Protein AF-A0A964JBD8-F1 (afdb_monomer_lite)

pLDDT: mean 72.44, std 17.09, range [23.38, 92.88]

Sequence (346 aa):
MLVLPDIYVLKTESIQKKTFSEDNLNKKLYEKNINNENFDKKFLIKIDDLDLPVRALNFLKSENINYVGELMQYTEKDILSFPNSGRKSLQEIKNELSQINLILGTKLDKETDLYQNIEKVAENKIKHKLKDEQLKILLKEIRNTNLSQRSINGLLNIGCVQVADILKVEISDLKKMPNLGVSSIKEIELFLKDINLEFYDELVPWNEEIIQECKVYFSNKRKSDLDNIQNYKNERTIDEEITRVLNQTLNTFFKVNNDFKNRILEIFVSRYGLDDTPPKTLEIIGQKFNVTRERIRQIELKFARHLKKYELPLPILVRASKIIINKLPFFEKEMSEILKKEKIIE

Foldseek 3Di:
DQDQDFKWWQDQPDDDDDDDDDDDDPPPVVPDDDDDDDDDCQQAAFPVNFPAPPLLVVQCVVVVNTTPVSQQLAALVRQCVTPSGDPVRSVSNQVRCVVVPGHHNDDDDDPCPPVVVVVVVSVPRVTGTADLVLLVQQLDFLVLALADPLLSVLCVVVPRGGLVVQLADDVVSSVPDPSRDPVSSVSNQVVQVVRPHGRVTDMPPDDPVSSVSSVVVVVVVVVVVLVVLVPDPDLDALLRLVVVLLLVLLVVVDVDDPVVSVLLVVLVCQQVVSVVDDHDQLCVSCVVVVHDSVVSVVSVSVSVSSSSVPPDDPSLVSVLVVQPVVPPPDDPVVSVVSCVVVSHHD

Structure (mmCIF, N/CA/C/O backbone):
data_AF-A0A964JBD8-F1
#
_entry.id   AF-A0A964JBD8-F1
#
loop_
_atom_site.group_PDB
_atom_site.id
_atom_site.type_symbol
_atom_site.label_atom_id
_atom_site.label_alt_id
_atom_site.label_comp_id
_atom_site.label_asym_id
_atom_site.label_entity_id
_atom_site.label_seq_id
_atom_site.pdbx_PDB_ins_code
_atom_site.Cartn_x
_atom_site.Cartn_y
_atom_site.Cartn_z
_atom_site.occupancy
_atom_site.B_iso_or_equiv
_atom_site.auth_seq_id
_atom_site.auth_comp_id
_atom_site.auth_asym_id
_atom_site.auth_atom_id
_atom_site.pdbx_PDB_model_num
ATOM 1 N N . MET A 1 1 ? 25.435 -16.656 8.163 1.00 50.09 1 MET A N 1
ATOM 2 C CA . MET A 1 1 ? 24.139 -16.820 7.472 1.00 50.09 1 MET A CA 1
ATOM 3 C C . MET A 1 1 ? 23.151 -15.960 8.242 1.00 50.09 1 MET A C 1
ATOM 5 O O . MET A 1 1 ? 22.862 -16.296 9.379 1.00 50.09 1 MET A O 1
ATOM 9 N N . LEU A 1 2 ? 22.787 -14.781 7.732 1.00 58.50 2 LEU A N 1
ATOM 10 C CA . LEU A 1 2 ? 21.847 -13.901 8.441 1.00 58.50 2 LEU A CA 1
ATOM 11 C C . LEU A 1 2 ? 20.449 -14.505 8.307 1.00 58.50 2 LEU A C 1
ATOM 13 O O . LEU A 1 2 ? 20.004 -14.768 7.190 1.00 58.50 2 LEU A O 1
ATOM 17 N N . VAL A 1 3 ? 19.804 -14.786 9.434 1.00 73.88 3 VAL A N 1
ATOM 18 C CA . VAL A 1 3 ? 18.435 -15.306 9.485 1.00 73.88 3 VAL A CA 1
ATOM 19 C C . VAL A 1 3 ? 17.496 -14.105 9.499 1.00 73.88 3 VAL A C 1
ATOM 21 O O . VAL A 1 3 ? 17.748 -13.148 10.223 1.00 73.88 3 VAL A O 1
ATOM 24 N N . LEU A 1 4 ? 16.452 -14.126 8.669 1.00 77.62 4 LEU A N 1
ATOM 25 C CA . LEU A 1 4 ? 15.443 -13.071 8.685 1.00 77.62 4 LEU A CA 1
ATOM 26 C C . LEU A 1 4 ? 14.647 -13.170 9.999 1.00 77.62 4 LEU A C 1
ATOM 28 O O . LEU A 1 4 ? 14.159 -14.264 10.293 1.00 77.62 4 LEU A O 1
ATOM 32 N N . PRO A 1 5 ? 14.507 -12.083 10.777 1.00 77.00 5 PRO A N 1
ATOM 33 C CA . PRO A 1 5 ? 13.722 -12.112 12.002 1.00 77.00 5 PRO A CA 1
ATOM 34 C C . PRO A 1 5 ? 12.240 -12.362 11.702 1.00 77.00 5 PRO A C 1
ATOM 36 O O . PRO A 1 5 ? 11.680 -11.875 10.717 1.00 77.00 5 PRO A O 1
ATOM 39 N N . ASP A 1 6 ? 11.590 -13.117 12.584 1.00 78.25 6 ASP A N 1
ATOM 40 C CA . ASP A 1 6 ? 10.165 -13.409 12.487 1.00 78.25 6 ASP A CA 1
ATOM 41 C C . ASP A 1 6 ? 9.351 -12.206 12.966 1.00 78.25 6 ASP A C 1
ATOM 43 O O . ASP A 1 6 ? 9.196 -11.979 14.166 1.00 78.25 6 ASP A O 1
ATOM 47 N N . ILE A 1 7 ? 8.822 -11.443 12.011 1.00 79.88 7 ILE A N 1
ATOM 48 C CA . ILE A 1 7 ? 8.001 -10.260 12.273 1.00 79.88 7 ILE A CA 1
ATOM 49 C C . ILE A 1 7 ? 6.534 -10.621 12.099 1.00 79.88 7 ILE A C 1
ATOM 51 O O . ILE A 1 7 ? 6.137 -11.259 11.121 1.00 79.88 7 ILE A O 1
ATOM 55 N N . TYR A 1 8 ? 5.720 -10.188 13.050 1.00 80.06 8 TYR A N 1
ATOM 56 C CA . TYR A 1 8 ? 4.298 -10.464 13.094 1.00 80.06 8 TYR A CA 1
ATOM 57 C C . TYR A 1 8 ? 3.496 -9.177 13.007 1.00 80.06 8 TYR A C 1
ATOM 59 O O . TYR A 1 8 ? 3.895 -8.148 13.544 1.00 80.06 8 TYR A O 1
ATOM 67 N N . VAL A 1 9 ? 2.345 -9.267 12.353 1.00 83.12 9 VAL A N 1
ATOM 68 C CA . VAL A 1 9 ? 1.301 -8.248 12.408 1.00 83.12 9 VAL A CA 1
ATOM 69 C C . VAL A 1 9 ? 0.321 -8.659 13.485 1.00 83.12 9 VAL A C 1
ATOM 71 O O . VAL A 1 9 ? -0.162 -9.795 13.497 1.00 83.12 9 VAL A O 1
ATOM 74 N N . LEU A 1 10 ? 0.033 -7.724 14.371 1.00 76.38 10 LEU A N 1
ATOM 75 C CA . LEU A 1 10 ? -1.042 -7.792 15.333 1.00 76.38 10 LEU A CA 1
ATOM 76 C C . LEU A 1 10 ? -2.179 -6.938 14.781 1.00 76.38 10 LEU A C 1
ATOM 78 O O . LEU A 1 10 ? -2.127 -5.709 14.838 1.00 76.38 10 LEU A O 1
ATOM 82 N N . LYS A 1 11 ? -3.183 -7.604 14.208 1.00 68.69 11 LYS A N 1
ATOM 83 C CA . LYS A 1 11 ? -4.381 -6.922 13.722 1.00 68.69 11 LYS A CA 1
ATOM 84 C C . LYS A 1 11 ? -5.263 -6.545 14.899 1.00 68.69 11 LYS A C 1
ATOM 86 O O . LYS A 1 11 ? -5.571 -7.395 15.737 1.00 68.69 11 LYS A O 1
ATOM 91 N N . THR A 1 12 ? -5.674 -5.288 14.957 1.00 52.34 12 THR A N 1
ATOM 92 C CA . THR A 1 12 ? -6.758 -4.867 15.839 1.00 52.34 12 THR A CA 1
ATOM 93 C C . THR A 1 12 ? -8.065 -5.323 15.194 1.00 52.34 12 THR A C 1
ATOM 95 O O . THR A 1 12 ? -8.396 -4.922 14.080 1.00 52.34 12 THR A O 1
ATOM 98 N N . GLU A 1 13 ? -8.831 -6.201 15.847 1.00 46.19 13 GLU A N 1
ATOM 99 C CA . GLU A 1 13 ? -10.196 -6.482 15.389 1.00 46.19 13 GLU A CA 1
ATOM 100 C C . GLU A 1 13 ? -11.097 -5.275 15.692 1.00 46.19 13 GLU A C 1
ATOM 102 O O . GLU A 1 13 ? -11.844 -5.261 16.664 1.00 46.19 13 GLU A O 1
ATOM 107 N N . SER A 1 14 ? -10.979 -4.235 14.861 1.00 33.81 14 SER A N 1
ATOM 108 C CA . SER A 1 14 ? -11.986 -3.239 14.461 1.00 33.81 14 SER A CA 1
ATOM 109 C C . SER A 1 14 ? -11.260 -2.232 13.560 1.00 33.81 14 SER A C 1
ATOM 111 O O . SER A 1 14 ? -10.503 -1.412 14.060 1.00 33.81 14 SER A O 1
ATOM 113 N N . ILE A 1 15 ? -11.412 -2.260 12.232 1.00 30.67 15 ILE A N 1
ATOM 114 C CA . ILE A 1 15 ? -12.433 -1.494 11.497 1.00 30.67 15 ILE A CA 1
ATOM 115 C C . ILE A 1 15 ? -12.474 -2.040 10.053 1.00 30.67 15 ILE A C 1
ATOM 117 O O . ILE A 1 15 ? -11.705 -1.599 9.211 1.00 30.67 15 ILE A O 1
ATOM 121 N N . GLN A 1 16 ? -13.396 -2.976 9.768 1.00 25.28 16 GLN A N 1
ATOM 122 C CA . GLN A 1 16 ? -14.240 -3.070 8.552 1.00 25.28 16 GLN A CA 1
ATOM 123 C C . GLN A 1 16 ? -14.790 -4.493 8.330 1.00 25.28 16 GLN A C 1
ATOM 125 O O . GLN A 1 16 ? -14.147 -5.351 7.736 1.00 25.28 16 GLN A O 1
ATOM 130 N N . LYS A 1 17 ? -16.065 -4.713 8.680 1.00 27.28 17 LYS A N 1
ATOM 131 C CA . LYS A 1 17 ? -16.911 -5.672 7.954 1.00 27.28 17 LYS A CA 1
ATOM 132 C C . LYS A 1 17 ? -17.652 -4.909 6.858 1.00 27.28 17 LYS A C 1
ATOM 134 O O . LYS A 1 17 ? -18.477 -4.052 7.162 1.00 27.28 17 LYS A O 1
ATOM 139 N N . LYS A 1 18 ? -17.404 -5.250 5.591 1.00 25.92 18 LYS A N 1
ATOM 140 C CA . LYS A 1 18 ? -18.420 -5.176 4.533 1.00 25.92 18 LYS A CA 1
ATOM 141 C C . LYS A 1 18 ? -18.170 -6.254 3.473 1.00 25.92 18 LYS A C 1
ATOM 143 O O . LYS A 1 18 ? -17.086 -6.334 2.909 1.00 25.92 18 LYS A O 1
ATOM 148 N N . THR A 1 19 ? -19.247 -7.005 3.220 1.00 25.56 19 THR A N 1
ATOM 149 C CA . THR A 1 19 ? -19.586 -7.826 2.041 1.00 25.56 19 THR A CA 1
ATOM 150 C C . THR A 1 19 ? -18.761 -9.088 1.758 1.00 25.56 19 THR A C 1
ATOM 152 O O . THR A 1 19 ? -17.680 -8.985 1.196 1.00 25.56 19 THR A O 1
ATOM 155 N N . PHE A 1 20 ? -19.334 -10.275 2.016 1.00 23.38 20 PHE A N 1
ATOM 156 C CA . PHE A 1 20 ? -19.707 -11.238 0.960 1.00 23.38 20 PHE A CA 1
ATOM 157 C C . PHE A 1 20 ? -20.645 -12.346 1.498 1.00 23.38 20 PHE A C 1
ATOM 159 O O . PHE A 1 20 ? -20.411 -12.902 2.565 1.00 23.38 20 PHE A O 1
ATOM 166 N N . SER A 1 21 ? -21.715 -12.560 0.728 1.00 25.56 21 SER A N 1
ATOM 167 C CA . SER A 1 21 ? -22.727 -13.632 0.656 1.00 25.56 21 SER A CA 1
ATOM 168 C C . SER A 1 21 ? -22.737 -14.801 1.655 1.00 25.56 21 SER A C 1
ATOM 170 O O . SER A 1 21 ? -21.773 -15.554 1.785 1.00 25.56 21 SER A O 1
ATOM 172 N N . GLU A 1 22 ? -23.934 -15.027 2.199 1.00 32.53 22 GLU A N 1
ATOM 173 C CA . GLU A 1 22 ? -24.471 -16.315 2.645 1.00 32.53 22 GLU A CA 1
ATOM 174 C C . GLU A 1 22 ? -24.272 -17.406 1.575 1.00 32.53 22 GLU A C 1
ATOM 176 O O . GLU A 1 22 ? -24.593 -17.186 0.412 1.00 32.53 22 GLU A O 1
ATOM 181 N N . ASP A 1 23 ? -23.694 -18.553 1.951 1.00 29.48 23 ASP A N 1
ATOM 182 C CA . ASP A 1 23 ? -24.338 -19.871 1.817 1.00 29.48 23 ASP A CA 1
ATOM 183 C C . ASP A 1 23 ? -23.374 -21.044 2.104 1.00 29.48 23 ASP A C 1
ATOM 185 O O . ASP A 1 23 ? -22.234 -21.099 1.648 1.00 29.48 23 ASP A O 1
ATOM 189 N N . ASN A 1 24 ? -23.903 -22.042 2.823 1.00 30.75 24 ASN A N 1
ATOM 190 C CA . ASN A 1 24 ? -23.482 -23.456 2.845 1.00 30.75 24 ASN A CA 1
ATOM 191 C C . ASN A 1 24 ? -22.300 -23.980 3.692 1.00 30.75 24 ASN A C 1
ATOM 193 O O . ASN A 1 24 ? -21.897 -25.125 3.489 1.00 30.75 24 ASN A O 1
ATOM 197 N N . LEU A 1 25 ? -21.846 -23.295 4.749 1.00 29.41 25 LEU A N 1
ATOM 198 C CA . LEU A 1 25 ? -20.977 -23.944 5.764 1.00 29.41 25 LEU A CA 1
ATOM 199 C C . LEU A 1 25 ? -21.564 -23.995 7.188 1.00 29.41 25 LEU A C 1
ATOM 201 O O . LEU A 1 25 ? -21.123 -24.792 8.017 1.00 29.41 25 LEU A O 1
ATOM 205 N N . ASN A 1 26 ? -22.633 -23.234 7.448 1.00 32.53 26 ASN A N 1
ATOM 206 C CA . ASN A 1 26 ? -23.239 -23.091 8.779 1.00 32.53 26 ASN A CA 1
ATOM 207 C C . ASN A 1 26 ? -24.077 -24.287 9.260 1.00 32.53 26 ASN A C 1
ATOM 209 O O . ASN A 1 26 ? -24.473 -24.301 10.419 1.00 32.53 26 ASN A O 1
ATOM 213 N N . LYS A 1 27 ? -24.340 -25.308 8.435 1.00 33.88 27 LYS A N 1
ATOM 214 C CA . LYS A 1 27 ? -25.268 -26.390 8.821 1.00 33.88 27 LYS A CA 1
ATOM 215 C C . LYS A 1 27 ? -24.604 -27.669 9.342 1.00 33.88 27 LYS A C 1
ATOM 217 O O . LYS A 1 27 ? -25.288 -28.497 9.920 1.00 33.88 27 LYS A O 1
ATOM 222 N N . LYS A 1 28 ? -23.289 -27.853 9.161 1.00 27.08 28 LYS A N 1
ATOM 223 C CA . LYS A 1 28 ? -22.601 -29.111 9.540 1.00 27.08 28 LYS A CA 1
ATOM 224 C C . LYS A 1 28 ? -21.559 -28.987 10.651 1.00 27.08 28 LYS A C 1
ATOM 226 O O . LYS A 1 28 ? -21.219 -29.996 11.256 1.00 27.08 28 LYS A O 1
ATOM 231 N N . LEU A 1 29 ? -21.090 -27.776 10.950 1.00 28.36 29 LEU A N 1
ATOM 232 C CA . LEU A 1 29 ? -20.185 -27.510 12.078 1.00 28.36 29 LEU A CA 1
ATOM 233 C C . LEU A 1 29 ? -20.931 -27.077 13.355 1.00 28.36 29 LEU A C 1
ATOM 235 O O . LEU A 1 29 ? -20.342 -27.092 14.429 1.00 28.36 29 LEU A O 1
ATOM 239 N N . TYR A 1 30 ? -22.227 -26.753 13.256 1.00 31.97 30 TYR A N 1
ATOM 240 C CA . TYR A 1 30 ? -23.049 -26.296 14.386 1.00 31.97 30 TYR A CA 1
ATOM 241 C C . TYR A 1 30 ? -23.492 -27.410 15.350 1.00 31.97 30 TYR A C 1
ATOM 243 O O . TYR A 1 30 ? -23.931 -27.109 16.453 1.00 31.97 30 TYR A O 1
ATOM 251 N N . GLU A 1 31 ? -23.356 -28.687 14.980 1.00 30.25 31 GLU A N 1
ATOM 252 C CA . GLU A 1 31 ? -23.885 -29.803 15.785 1.00 30.25 31 GLU A CA 1
ATOM 253 C C . GLU A 1 31 ? -22.817 -30.646 16.491 1.00 30.25 31 GLU A C 1
ATOM 255 O O . GLU A 1 31 ? -23.146 -31.639 17.137 1.00 30.25 31 GLU A O 1
ATOM 260 N N . LYS A 1 32 ? -21.529 -30.284 16.425 1.00 27.44 32 LYS A N 1
ATOM 261 C CA . LYS A 1 32 ? -20.508 -31.080 17.116 1.00 27.44 32 LYS A CA 1
ATOM 262 C C . LYS A 1 32 ? -19.418 -30.223 17.747 1.00 27.44 32 LYS A C 1
ATOM 264 O O . LYS A 1 32 ? -18.401 -29.934 17.127 1.00 27.44 32 LYS A O 1
ATOM 269 N N . ASN A 1 33 ? -19.641 -29.965 19.036 1.00 28.66 33 ASN A N 1
ATOM 270 C CA . ASN A 1 33 ? -18.688 -29.539 20.065 1.00 28.66 33 ASN A CA 1
ATOM 271 C C . ASN A 1 33 ? -18.509 -28.018 20.221 1.00 28.66 33 ASN A C 1
ATOM 273 O O . ASN A 1 33 ? -17.765 -27.391 19.477 1.00 28.66 33 ASN A O 1
ATOM 277 N N . ILE A 1 34 ? -19.103 -27.444 21.273 1.00 27.08 34 ILE A N 1
ATOM 278 C CA . ILE A 1 34 ? -18.430 -27.257 22.574 1.00 27.08 34 ILE A CA 1
ATOM 279 C C . ILE A 1 34 ? -19.502 -26.907 23.616 1.00 27.08 34 ILE A C 1
ATOM 281 O O . ILE A 1 34 ? -20.123 -25.849 23.567 1.00 27.08 34 ILE A O 1
ATOM 285 N N . ASN A 1 35 ? -19.691 -27.824 24.564 1.00 31.69 35 ASN A N 1
ATOM 286 C CA . ASN A 1 35 ? -20.237 -27.516 25.876 1.00 31.69 35 ASN A CA 1
ATOM 287 C C . ASN A 1 35 ? -19.096 -26.925 26.711 1.00 31.69 35 ASN A C 1
ATOM 289 O O . ASN A 1 35 ? -18.138 -27.630 27.023 1.00 31.69 35 ASN A O 1
ATOM 293 N N . ASN A 1 36 ? -19.204 -25.638 27.025 1.00 32.62 36 ASN A N 1
ATOM 294 C CA . ASN A 1 36 ? -18.811 -25.060 28.306 1.00 32.62 36 ASN A CA 1
ATOM 295 C C . ASN A 1 36 ? -19.707 -23.829 28.529 1.00 32.62 36 ASN A C 1
ATOM 297 O O . ASN A 1 36 ? -19.640 -22.843 27.798 1.00 32.62 36 ASN A O 1
ATOM 301 N N . GLU A 1 37 ? -20.613 -23.994 29.487 1.00 39.34 37 GLU A N 1
ATOM 302 C CA . GLU A 1 37 ? -21.618 -23.078 30.041 1.00 39.34 37 GLU A CA 1
ATOM 303 C C . GLU A 1 37 ? -20.935 -21.769 30.505 1.00 39.34 37 GLU A C 1
ATOM 305 O O . GLU A 1 37 ? -19.841 -21.819 31.050 1.00 39.34 37 GLU A O 1
ATOM 310 N N . ASN A 1 38 ? -21.436 -20.542 30.341 1.00 44.84 38 ASN A N 1
ATOM 311 C CA . ASN A 1 38 ? -22.813 -20.051 30.306 1.00 44.84 38 ASN A CA 1
ATOM 312 C C . ASN A 1 38 ? -22.859 -18.668 29.609 1.00 44.84 38 ASN A C 1
ATOM 314 O O . ASN A 1 38 ? -23.432 -17.706 30.115 1.00 44.84 38 ASN A O 1
ATOM 318 N N . PHE A 1 39 ? -22.177 -18.523 28.473 1.00 48.44 39 PHE A N 1
ATOM 319 C CA . PHE A 1 39 ? -22.100 -17.239 27.780 1.00 48.44 39 PHE A CA 1
ATOM 320 C C . PHE A 1 39 ? -22.994 -17.248 26.537 1.00 48.44 39 PHE A C 1
ATOM 322 O O . PHE A 1 39 ? -22.631 -17.801 25.494 1.00 48.44 39 PHE A O 1
ATOM 329 N N . ASP A 1 40 ? -24.196 -16.671 26.658 1.00 59.78 40 ASP A N 1
ATOM 330 C CA . ASP A 1 40 ? -25.105 -16.540 25.521 1.00 59.78 40 ASP A CA 1
ATOM 331 C C . ASP A 1 40 ? -24.474 -15.572 24.510 1.00 59.78 40 ASP A C 1
ATOM 333 O O . ASP A 1 40 ? -24.271 -14.389 24.787 1.00 59.78 40 ASP A O 1
ATOM 337 N N . LYS A 1 41 ? -24.145 -16.077 23.313 1.00 60.81 41 LYS A N 1
ATOM 338 C CA . LYS A 1 41 ? -23.511 -15.299 22.231 1.00 60.81 41 LYS A CA 1
ATOM 339 C C . LYS A 1 41 ? -24.290 -14.023 21.891 1.00 60.81 41 LYS A C 1
ATOM 341 O O . LYS A 1 41 ? -23.712 -13.089 21.342 1.00 60.81 41 LYS A O 1
ATOM 346 N N . LYS A 1 42 ? -25.580 -13.969 22.240 1.00 65.62 42 LYS A N 1
ATOM 347 C CA . LYS A 1 42 ? -26.441 -12.791 22.096 1.00 65.62 42 LYS A CA 1
ATOM 348 C C . LYS A 1 42 ? -25.935 -11.563 22.859 1.00 65.62 42 LYS A C 1
ATOM 350 O O . LYS A 1 42 ? -26.216 -10.448 22.436 1.00 65.62 42 LYS A O 1
ATOM 355 N N . PHE A 1 43 ? -25.151 -11.731 23.926 1.00 69.88 43 PHE A N 1
ATOM 356 C CA . PHE A 1 43 ? -24.597 -10.607 24.693 1.00 69.88 43 PHE A CA 1
ATOM 357 C C . PHE A 1 43 ? -23.550 -9.798 23.915 1.00 69.88 43 PHE A C 1
ATOM 359 O O . PHE A 1 43 ? -23.353 -8.623 24.211 1.00 69.88 43 PHE A O 1
ATOM 366 N N . LEU A 1 44 ? -22.916 -10.398 22.899 1.00 59.94 44 LEU A N 1
ATOM 367 C CA . LEU A 1 44 ? -21.898 -9.755 22.054 1.00 59.94 44 LEU A CA 1
ATOM 368 C C . LEU A 1 44 ? -22.474 -9.106 20.794 1.00 59.94 44 LEU A C 1
ATOM 370 O O . LEU A 1 44 ? -21.716 -8.592 19.969 1.00 59.94 44 LEU A O 1
ATOM 374 N N . ILE A 1 45 ? -23.796 -9.144 20.614 1.00 66.94 45 ILE A N 1
ATOM 375 C CA . ILE A 1 45 ? -24.451 -8.422 19.524 1.00 66.94 45 ILE A CA 1
ATOM 376 C C . ILE A 1 45 ? -24.189 -6.931 19.746 1.00 66.94 45 ILE A C 1
ATOM 378 O O . ILE A 1 45 ? -24.396 -6.418 20.849 1.00 66.94 45 ILE A O 1
ATOM 382 N N . LYS A 1 46 ? -23.698 -6.236 18.717 1.00 69.00 46 LYS A N 1
ATOM 383 C CA . LYS A 1 46 ? -23.516 -4.786 18.795 1.00 69.00 46 LYS A CA 1
ATOM 384 C C . LYS A 1 46 ? -24.877 -4.116 18.755 1.00 69.00 46 LYS A C 1
ATOM 386 O O . LYS A 1 46 ? -25.762 -4.564 18.034 1.00 69.00 46 LYS A O 1
ATOM 391 N N . ILE A 1 47 ? -25.031 -3.001 19.461 1.00 73.56 47 ILE A N 1
ATOM 392 C CA . ILE A 1 47 ? -26.283 -2.233 19.404 1.00 73.56 47 ILE A CA 1
ATOM 393 C C . ILE A 1 47 ? -26.621 -1.782 17.973 1.00 73.56 47 ILE A C 1
ATOM 395 O O . ILE A 1 47 ? -27.792 -1.679 17.642 1.00 73.56 47 ILE A O 1
ATOM 399 N N . ASP A 1 48 ? -25.608 -1.588 17.120 1.00 75.69 48 ASP A N 1
ATOM 400 C CA . ASP A 1 48 ? -25.750 -1.245 15.696 1.00 75.69 48 ASP A CA 1
ATOM 401 C C . ASP A 1 48 ? -26.400 -2.343 14.851 1.00 75.69 48 ASP A C 1
ATOM 403 O O . ASP A 1 48 ? -26.894 -2.054 13.763 1.00 75.69 48 ASP A O 1
ATOM 407 N N . ASP A 1 49 ? -26.364 -3.584 15.337 1.00 70.81 49 ASP A N 1
ATOM 408 C CA . ASP A 1 49 ? -26.950 -4.743 14.669 1.00 70.81 49 ASP A CA 1
ATOM 409 C C . ASP A 1 49 ? -28.412 -4.982 15.111 1.00 70.81 49 ASP A C 1
ATOM 411 O O . ASP A 1 49 ? -29.061 -5.885 14.587 1.00 70.81 49 ASP A O 1
ATOM 415 N N . LEU A 1 50 ? -28.938 -4.191 16.059 1.00 71.88 50 LEU A N 1
ATOM 416 C CA . LEU A 1 50 ? -30.362 -4.175 16.416 1.00 71.88 50 LEU A CA 1
ATOM 417 C C . LEU A 1 50 ? -31.144 -3.267 15.457 1.00 71.88 50 LEU A C 1
ATOM 419 O O . LEU A 1 50 ? -30.623 -2.232 15.033 1.00 71.88 50 LEU A O 1
ATOM 423 N N . ASP A 1 51 ? -32.414 -3.581 15.177 1.00 75.69 51 ASP A N 1
ATOM 424 C CA . ASP A 1 51 ? -33.282 -2.748 14.327 1.00 75.69 51 ASP A CA 1
ATOM 425 C C . ASP A 1 51 ? -33.855 -1.558 15.119 1.00 75.69 51 ASP A C 1
ATOM 427 O O . ASP A 1 51 ? -35.060 -1.355 15.282 1.00 75.69 51 ASP A O 1
ATOM 431 N N . LEU A 1 52 ? -32.946 -0.765 15.689 1.00 77.50 52 LEU A N 1
ATOM 432 C CA . LEU A 1 52 ? -33.265 0.417 16.472 1.00 77.50 52 LEU A CA 1
ATOM 433 C C . LEU A 1 52 ? -33.222 1.677 15.607 1.00 77.50 52 LEU A C 1
ATOM 435 O O . LEU A 1 52 ? -32.304 1.871 14.803 1.00 77.50 52 LEU A O 1
ATOM 439 N N . PRO A 1 53 ? -34.142 2.633 15.823 1.00 73.12 53 PRO A N 1
ATOM 440 C CA . PRO A 1 53 ? -34.056 3.920 15.155 1.00 73.12 53 PRO A CA 1
ATOM 441 C C . PRO A 1 53 ? -32.751 4.642 15.488 1.00 73.12 53 PRO A C 1
ATOM 443 O O . PRO A 1 53 ? -32.275 4.616 16.622 1.00 73.12 53 PRO A O 1
ATOM 446 N N . VAL A 1 54 ? -32.231 5.405 14.524 1.00 76.19 54 VAL A N 1
ATOM 447 C CA . VAL A 1 54 ? -30.969 6.169 14.638 1.00 76.19 54 VAL A CA 1
ATOM 448 C C . VAL A 1 54 ? -30.883 6.999 15.928 1.00 76.19 54 VAL A C 1
ATOM 450 O O . VAL A 1 54 ? -29.812 7.160 16.503 1.00 76.19 54 VAL A O 1
ATOM 453 N N . ARG A 1 55 ? -32.017 7.514 16.418 1.00 77.56 55 ARG A N 1
ATOM 454 C CA . ARG A 1 55 ? -32.086 8.273 17.677 1.00 77.56 55 ARG A CA 1
ATOM 455 C C . ARG A 1 55 ? -31.744 7.417 18.894 1.00 77.56 55 ARG A C 1
ATOM 457 O O . ARG A 1 55 ? -31.036 7.902 19.768 1.00 77.56 55 ARG A O 1
ATOM 464 N N . ALA A 1 56 ? -32.236 6.179 18.933 1.00 79.06 56 ALA A N 1
ATOM 465 C CA . ALA A 1 56 ? -31.953 5.239 20.005 1.00 79.06 56 ALA A CA 1
ATOM 466 C C . ALA A 1 56 ? -30.482 4.816 19.996 1.00 79.06 56 ALA A C 1
ATOM 468 O O . ALA A 1 56 ? -29.808 4.923 21.015 1.00 79.06 56 ALA A O 1
ATOM 469 N N . LEU A 1 57 ? -29.954 4.471 18.820 1.00 80.31 57 LEU A N 1
ATOM 470 C CA . LEU A 1 57 ? -28.539 4.135 18.652 1.00 80.31 57 LEU A CA 1
ATOM 471 C C . LEU A 1 57 ? -27.612 5.268 19.107 1.00 80.31 57 LEU A C 1
ATOM 473 O O . LEU A 1 57 ? -26.627 5.026 19.797 1.00 80.31 57 LEU A O 1
ATOM 477 N N . ASN A 1 58 ? -27.936 6.513 18.755 1.00 78.62 58 ASN A N 1
ATOM 478 C CA . ASN A 1 58 ? -27.081 7.654 19.068 1.00 78.62 58 ASN A CA 1
ATOM 479 C C . ASN A 1 58 ? -26.954 7.919 20.572 1.00 78.62 58 ASN A C 1
ATOM 481 O O . ASN A 1 58 ? -25.845 8.204 21.019 1.00 78.62 58 ASN A O 1
ATOM 485 N N . PHE A 1 59 ? -28.044 7.832 21.347 1.00 83.75 59 PHE A N 1
ATOM 486 C CA . PHE A 1 59 ? -27.936 8.046 22.796 1.00 83.75 59 PHE A CA 1
ATOM 487 C C . PHE A 1 59 ? -27.304 6.843 23.503 1.00 83.75 59 PHE A C 1
ATOM 489 O O . PHE A 1 59 ? -26.542 7.022 24.443 1.00 83.75 59 PHE A O 1
ATOM 496 N N . LEU A 1 60 ? -27.560 5.614 23.037 1.00 84.44 60 LEU A N 1
ATOM 497 C CA . LEU A 1 60 ? -26.898 4.435 23.600 1.00 84.44 60 LEU A CA 1
ATOM 498 C C . LEU A 1 60 ? -25.377 4.536 23.424 1.00 84.44 60 LEU A C 1
ATOM 500 O O . LEU A 1 60 ? -24.627 4.338 24.375 1.00 84.44 60 LEU A O 1
ATOM 504 N N . LYS A 1 61 ? -24.926 4.975 22.243 1.00 81.44 61 LYS A N 1
ATOM 505 C CA . LYS A 1 61 ? -23.508 5.245 21.980 1.00 81.44 61 LYS A CA 1
ATOM 506 C C . LYS A 1 61 ? -22.939 6.393 22.801 1.00 81.44 61 LYS A C 1
ATOM 508 O O . LYS A 1 61 ? -21.786 6.301 23.208 1.00 81.44 61 LYS A O 1
ATOM 513 N N . SER A 1 62 ? -23.693 7.473 23.034 1.00 80.06 62 SER A N 1
ATOM 514 C CA . SER A 1 62 ? -23.197 8.578 23.870 1.00 80.06 62 SER A CA 1
ATOM 515 C C . SER A 1 62 ? -22.985 8.155 25.321 1.00 80.06 62 SER A C 1
ATOM 517 O O . SER A 1 62 ? -22.087 8.676 25.972 1.00 80.06 62 SER A O 1
ATOM 519 N N . GLU A 1 63 ? -23.758 7.175 25.789 1.00 81.94 63 GLU A N 1
ATOM 520 C CA . GLU A 1 63 ? -23.595 6.539 27.102 1.00 81.94 63 GLU A CA 1
ATOM 521 C C . GLU A 1 63 ? -22.575 5.383 27.090 1.00 81.94 63 GLU A C 1
ATOM 523 O O . GLU A 1 63 ? -22.478 4.627 28.052 1.00 81.94 63 GLU A O 1
ATOM 528 N N . ASN A 1 64 ? -21.788 5.241 26.014 1.00 78.00 64 ASN A N 1
ATOM 529 C CA . ASN A 1 64 ? -20.795 4.179 25.809 1.00 78.00 64 ASN A CA 1
ATOM 530 C C . ASN A 1 64 ? -21.359 2.747 25.848 1.00 78.00 64 ASN A C 1
ATOM 532 O O . ASN A 1 64 ? -20.612 1.799 26.078 1.00 78.00 64 ASN A O 1
ATOM 536 N N . ILE A 1 65 ? -22.652 2.573 25.574 1.00 81.81 65 ILE A N 1
ATOM 537 C CA . ILE A 1 65 ? -23.285 1.260 25.448 1.00 81.81 65 ILE A CA 1
ATOM 538 C C . ILE A 1 65 ? -23.079 0.794 24.010 1.00 81.81 65 ILE A C 1
ATOM 540 O O . ILE A 1 65 ? -23.643 1.366 23.081 1.00 81.81 65 ILE A O 1
ATOM 544 N N . ASN A 1 66 ? -22.260 -0.234 23.812 1.00 74.38 66 ASN A N 1
ATOM 545 C CA . ASN A 1 66 ? -21.872 -0.732 22.492 1.00 74.38 66 ASN A CA 1
ATOM 546 C C . ASN A 1 66 ? -22.415 -2.137 22.213 1.00 74.38 66 ASN A C 1
ATOM 548 O O . ASN A 1 66 ? -22.625 -2.490 21.048 1.00 74.38 66 ASN A O 1
ATOM 552 N N . TYR A 1 67 ? -22.675 -2.917 23.263 1.00 78.69 67 TYR A N 1
ATOM 553 C CA . TYR A 1 67 ? -23.154 -4.293 23.166 1.00 78.69 67 TYR A CA 1
ATOM 554 C C . TYR A 1 67 ? -24.490 -4.508 23.879 1.00 78.69 67 TYR A C 1
ATOM 556 O O . TYR A 1 67 ? -24.826 -3.846 24.860 1.00 78.69 67 TYR A O 1
ATOM 564 N N . VAL A 1 68 ? -25.246 -5.500 23.412 1.00 75.44 68 VAL A N 1
ATOM 565 C CA . VAL A 1 68 ? -26.517 -5.924 24.014 1.00 75.44 68 VAL A CA 1
ATOM 566 C C . VAL A 1 68 ? -26.343 -6.358 25.473 1.00 75.44 68 VAL A C 1
ATOM 568 O O . VAL A 1 68 ? -27.190 -6.043 26.309 1.00 75.44 68 VAL A O 1
ATOM 571 N N . GLY A 1 69 ? -25.230 -7.024 25.799 1.00 73.06 69 GLY A N 1
ATOM 572 C CA . GLY A 1 69 ? -24.897 -7.419 27.170 1.00 73.06 69 GLY A CA 1
ATOM 573 C C . GLY A 1 69 ? -24.674 -6.236 28.119 1.00 73.06 69 GLY A C 1
ATOM 574 O O . GLY A 1 69 ? -24.934 -6.348 29.312 1.00 73.06 69 GLY A O 1
ATOM 575 N N . GLU A 1 70 ? -24.236 -5.086 27.607 1.00 78.31 70 GLU A N 1
ATOM 576 C CA . GLU A 1 70 ? -24.121 -3.844 28.384 1.00 78.31 70 GLU A CA 1
ATOM 577 C C . GLU A 1 70 ? -25.502 -3.201 28.543 1.00 78.31 70 GLU A C 1
ATOM 579 O O . GLU A 1 70 ? -25.909 -2.861 29.650 1.00 78.31 70 GLU A O 1
ATOM 584 N N . LEU A 1 71 ? -26.269 -3.126 27.449 1.00 83.19 71 LEU A N 1
ATOM 585 C CA . LEU A 1 71 ? -27.610 -2.541 27.418 1.00 83.19 71 LEU A CA 1
ATOM 586 C C . LEU A 1 71 ? -28.575 -3.205 28.413 1.00 83.19 71 LEU A C 1
ATOM 588 O O . LEU A 1 71 ? -29.297 -2.513 29.128 1.00 83.19 71 LEU A O 1
ATOM 592 N N . MET A 1 72 ? -28.582 -4.538 28.484 1.00 83.12 72 MET A N 1
ATOM 593 C CA . MET A 1 72 ? -29.507 -5.287 29.345 1.00 83.12 72 MET A CA 1
ATOM 594 C C . MET A 1 72 ? -29.265 -5.085 30.848 1.00 83.12 72 MET A C 1
ATOM 596 O O . MET A 1 72 ? -30.154 -5.384 31.642 1.00 83.12 72 MET A O 1
ATOM 600 N N . GLN A 1 73 ? -28.100 -4.567 31.249 1.00 81.44 73 GLN A N 1
ATOM 601 C CA . GLN A 1 73 ? -27.776 -4.304 32.656 1.00 81.44 73 GLN A CA 1
ATOM 602 C C . GLN A 1 73 ? -28.416 -3.010 33.179 1.00 81.44 73 GLN A C 1
ATOM 604 O O . GLN A 1 73 ? -28.560 -2.845 34.392 1.00 81.44 73 GLN A O 1
ATOM 609 N N . TYR A 1 74 ? -28.852 -2.122 32.283 1.00 84.31 74 TYR A N 1
ATOM 610 C CA . TYR A 1 74 ? -29.564 -0.898 32.638 1.00 84.31 74 TYR A CA 1
ATOM 611 C C . TYR A 1 74 ? -31.047 -1.173 32.862 1.00 84.31 74 TYR A C 1
ATOM 613 O O . TYR A 1 74 ? -31.684 -1.920 32.117 1.00 84.31 74 TYR A O 1
ATOM 621 N N . THR A 1 75 ? -31.626 -0.541 33.880 1.00 86.94 75 THR A N 1
ATOM 622 C CA . THR A 1 75 ? -33.068 -0.609 34.119 1.00 86.94 75 THR A CA 1
ATOM 623 C C . THR A 1 75 ? -33.817 0.361 33.208 1.00 86.94 75 THR A C 1
ATOM 625 O O . THR A 1 75 ? -33.260 1.327 32.689 1.00 86.94 75 THR A O 1
ATOM 628 N N . GLU A 1 76 ? -35.129 0.169 33.058 1.00 88.50 76 GLU A N 1
ATOM 629 C CA . GLU A 1 76 ? -35.974 1.106 32.302 1.00 88.50 76 GLU A CA 1
ATOM 630 C C . GLU A 1 76 ? -35.884 2.548 32.830 1.00 88.50 76 GLU A C 1
ATOM 632 O O . GLU A 1 76 ? -35.975 3.502 32.057 1.00 88.50 76 GLU A O 1
ATOM 637 N N . LYS A 1 77 ? -35.686 2.709 34.146 1.00 87.06 77 LYS A N 1
ATOM 638 C CA . LYS A 1 77 ? -35.509 4.021 34.780 1.00 87.06 77 LYS A CA 1
ATOM 639 C C . LYS A 1 77 ? -34.194 4.673 34.363 1.00 87.06 77 LYS A C 1
ATOM 641 O O . LYS A 1 77 ? -34.192 5.873 34.109 1.00 87.06 77 LYS A O 1
ATOM 646 N N . ASP A 1 78 ? -33.126 3.889 34.246 1.00 86.44 78 ASP A N 1
ATOM 647 C CA . ASP A 1 78 ? -31.812 4.383 33.828 1.00 86.44 78 ASP A CA 1
ATOM 648 C C . ASP A 1 78 ? -31.857 4.824 32.363 1.00 86.44 78 ASP A C 1
ATOM 650 O O . ASP A 1 78 ? -31.481 5.952 32.053 1.00 86.44 78 ASP A O 1
ATOM 654 N N . ILE A 1 79 ? -32.455 4.013 31.481 1.00 87.75 79 ILE A N 1
ATOM 655 C CA . ILE A 1 79 ? -32.636 4.380 30.069 1.00 87.75 79 ILE A CA 1
ATOM 656 C C . ILE A 1 79 ? -33.430 5.687 29.930 1.00 87.75 79 ILE A C 1
ATOM 658 O O . ILE A 1 79 ? -33.069 6.539 29.123 1.00 87.75 79 ILE A O 1
ATOM 662 N N . LEU A 1 80 ? -34.489 5.887 30.726 1.00 88.06 80 LEU A N 1
ATOM 663 C CA . LEU A 1 80 ? -35.282 7.128 30.725 1.00 88.06 80 LEU A CA 1
ATOM 664 C C . LEU A 1 80 ? -34.544 8.345 31.298 1.00 88.06 80 LEU A C 1
ATOM 666 O O . LEU A 1 80 ? -35.002 9.468 31.094 1.00 88.06 80 LEU A O 1
ATOM 670 N N . SER A 1 81 ? -33.442 8.139 32.019 1.00 85.50 81 SER A N 1
ATOM 671 C CA . SER A 1 81 ? -32.613 9.225 32.548 1.00 85.50 81 SER A CA 1
ATOM 672 C C . SER A 1 81 ? -31.596 9.756 31.532 1.00 85.50 81 SER A C 1
ATOM 674 O O . SER A 1 81 ? -31.101 10.871 31.697 1.00 85.50 81 SER A O 1
ATOM 676 N N . PHE A 1 82 ? -31.312 8.994 30.469 1.00 85.44 82 PHE A N 1
ATOM 677 C CA . PHE A 1 82 ? -30.332 9.375 29.455 1.00 85.44 82 PHE A CA 1
ATOM 678 C C . PHE A 1 82 ? -30.759 10.608 28.640 1.00 85.44 82 PHE A C 1
ATOM 680 O O . PHE A 1 82 ? -31.933 10.764 28.284 1.00 85.44 82 PHE A O 1
ATOM 687 N N . PRO A 1 83 ? -29.811 11.492 28.281 1.00 72.25 83 PRO A N 1
ATOM 688 C CA . PRO A 1 83 ? -30.102 12.664 27.469 1.00 72.25 83 PRO A CA 1
ATOM 689 C C . PRO A 1 83 ? -30.635 12.249 26.092 1.00 72.25 83 PRO A C 1
ATOM 691 O O . PRO A 1 83 ? -30.049 11.428 25.392 1.00 72.25 83 PRO A O 1
ATOM 694 N N . ASN A 1 84 ? -31.742 12.866 25.670 1.00 72.19 84 ASN A N 1
ATOM 695 C CA . ASN A 1 84 ? -32.436 12.576 24.405 1.00 72.19 84 ASN A CA 1
ATOM 696 C C . ASN A 1 84 ? -33.076 11.175 24.308 1.00 72.19 84 ASN A C 1
ATOM 698 O O . ASN A 1 84 ? -33.461 10.759 23.209 1.00 72.19 84 ASN A O 1
ATOM 702 N N . SER A 1 85 ? -33.251 10.469 25.429 1.00 76.88 85 SER A N 1
ATOM 703 C CA . SER A 1 85 ? -34.092 9.274 25.493 1.00 76.88 85 SER A CA 1
ATOM 704 C C . SER A 1 85 ? -35.564 9.637 25.755 1.00 76.88 85 SER A C 1
ATOM 706 O O . SER A 1 85 ? -35.907 10.735 26.198 1.00 76.88 85 SER A O 1
ATOM 708 N N . GLY A 1 86 ? -36.483 8.729 25.426 1.00 82.31 86 GLY A N 1
ATOM 709 C CA . GLY A 1 86 ? -37.912 8.942 25.637 1.00 82.31 86 GLY A CA 1
ATOM 710 C C . GLY A 1 86 ? -38.694 7.635 25.657 1.00 82.31 86 GLY A C 1
ATOM 711 O O . GLY A 1 86 ? -38.185 6.586 25.265 1.00 82.31 86 GLY A O 1
ATOM 712 N N . ARG A 1 87 ? -39.967 7.696 26.075 1.00 85.50 87 ARG A N 1
ATOM 713 C CA . ARG A 1 87 ? -40.839 6.508 26.222 1.00 85.50 87 ARG A CA 1
ATOM 714 C C . ARG A 1 87 ? -40.948 5.671 24.945 1.00 85.50 87 ARG A C 1
ATOM 716 O O . ARG A 1 87 ? -41.047 4.453 25.025 1.00 85.50 87 ARG A O 1
ATOM 723 N N . LYS A 1 88 ? -40.915 6.322 23.777 1.00 81.81 88 LYS A N 1
ATOM 724 C CA . LYS A 1 88 ? -40.949 5.643 22.478 1.00 81.81 88 LYS A CA 1
ATOM 725 C C . LYS A 1 88 ? -39.673 4.825 22.236 1.00 81.81 88 LYS A C 1
ATOM 727 O O . LYS A 1 88 ? -39.784 3.636 21.971 1.00 81.81 88 LYS A O 1
ATOM 732 N N . SER A 1 89 ? -38.496 5.424 22.432 1.00 85.38 89 SER A N 1
ATOM 733 C CA . SER A 1 89 ? -37.207 4.733 22.295 1.00 85.38 89 SER A CA 1
ATOM 734 C C . SER A 1 89 ? -37.045 3.596 23.305 1.00 85.38 89 SER A C 1
ATOM 736 O O . SER A 1 89 ? -36.500 2.552 22.972 1.00 85.38 89 SER A O 1
ATOM 738 N N . LEU A 1 90 ? -37.561 3.766 24.529 1.00 88.50 90 LEU A N 1
ATOM 739 C CA . LEU A 1 90 ? -37.590 2.694 25.527 1.00 88.50 90 LEU A CA 1
ATOM 740 C C . LEU A 1 90 ? -38.411 1.493 25.037 1.00 88.50 90 LEU A C 1
ATOM 742 O O . LEU A 1 90 ? -37.975 0.354 25.176 1.00 88.50 90 LEU A O 1
ATOM 746 N N . GLN A 1 91 ? -39.592 1.735 24.461 1.00 87.94 91 GLN A N 1
ATOM 747 C CA . GLN A 1 91 ? -40.431 0.656 23.942 1.00 87.94 91 GLN A CA 1
ATOM 748 C C . GLN A 1 91 ? -39.784 -0.043 22.739 1.00 87.94 91 GLN A C 1
ATOM 750 O O . GLN A 1 91 ? -39.857 -1.264 22.644 1.00 87.94 91 GLN A O 1
ATOM 755 N N . GLU A 1 92 ? -39.126 0.711 21.856 1.00 85.50 92 GLU A N 1
ATOM 756 C CA . GLU A 1 92 ? -38.357 0.174 20.723 1.00 85.50 92 GLU A CA 1
ATOM 757 C C . GLU A 1 92 ? -37.218 -0.738 21.214 1.00 85.50 92 GLU A C 1
ATOM 759 O O . GLU A 1 92 ? -37.124 -1.881 20.777 1.00 85.50 92 GLU A O 1
ATOM 764 N N . ILE A 1 93 ? -36.445 -0.302 22.216 1.00 86.69 93 ILE A N 1
ATOM 765 C CA . ILE A 1 93 ? -35.392 -1.115 22.851 1.00 86.69 93 ILE A CA 1
ATOM 766 C C . ILE A 1 93 ? -35.956 -2.394 23.475 1.00 86.69 93 ILE A C 1
ATOM 768 O O . ILE A 1 93 ? -35.399 -3.474 23.285 1.00 86.69 93 ILE A O 1
ATOM 772 N N . LYS A 1 94 ? -37.070 -2.297 24.206 1.00 86.25 94 LYS A N 1
ATOM 773 C CA . LYS A 1 94 ? -37.711 -3.470 24.817 1.00 86.25 94 LYS A CA 1
ATOM 774 C C . LYS A 1 94 ? -38.184 -4.473 23.768 1.00 86.25 94 LYS A C 1
ATOM 776 O O . LYS A 1 94 ? -38.027 -5.673 23.975 1.00 86.25 94 LYS A O 1
ATOM 781 N N . ASN A 1 95 ? -38.741 -3.992 22.658 1.00 80.19 95 ASN A N 1
ATOM 782 C CA . ASN A 1 95 ? -39.193 -4.851 21.571 1.00 80.19 95 ASN A CA 1
ATOM 783 C C . ASN A 1 95 ? -38.006 -5.591 20.931 1.00 80.19 95 ASN A C 1
ATOM 785 O O . ASN A 1 95 ? -38.068 -6.812 20.814 1.00 80.19 95 ASN A O 1
ATOM 789 N N . GLU A 1 96 ? -36.913 -4.895 20.608 1.00 78.56 96 GLU A N 1
ATOM 790 C CA . GLU A 1 96 ? -35.714 -5.508 20.014 1.00 78.56 96 GLU A CA 1
ATOM 791 C C . GLU A 1 96 ? -35.052 -6.531 20.948 1.00 78.56 96 GLU A C 1
ATOM 793 O O . GLU A 1 96 ? -34.760 -7.654 20.540 1.00 78.56 96 GLU A O 1
ATOM 798 N N . LEU A 1 97 ? -34.900 -6.208 22.237 1.00 74.62 97 LEU A N 1
ATOM 799 C CA . LEU A 1 97 ? -34.358 -7.160 23.213 1.00 74.62 97 LEU A CA 1
ATOM 800 C C . LEU A 1 97 ? -35.259 -8.391 23.379 1.00 74.62 97 LEU A C 1
ATOM 802 O O . LEU A 1 97 ? -34.760 -9.513 23.483 1.00 74.62 97 LEU A O 1
ATOM 806 N N . SER A 1 98 ? -36.583 -8.213 23.336 1.00 73.50 98 SER A N 1
ATOM 807 C CA . SER A 1 98 ? -37.521 -9.332 23.456 1.00 73.50 98 SER A CA 1
ATOM 808 C C . SER A 1 98 ? -37.436 -10.317 22.284 1.00 73.50 98 SER A C 1
ATOM 810 O O . SER A 1 98 ? -37.581 -11.518 22.504 1.00 73.50 98 SER A O 1
ATOM 812 N N . GLN A 1 99 ? -37.118 -9.851 21.067 1.00 69.38 99 GLN A N 1
ATOM 813 C CA . GLN A 1 99 ? -36.945 -10.720 19.891 1.00 69.38 99 GLN A CA 1
ATOM 814 C C . GLN A 1 99 ? -35.780 -11.704 20.060 1.00 69.38 99 GLN A C 1
ATOM 816 O O . GLN A 1 99 ? -35.816 -12.819 19.541 1.00 69.38 99 GLN A O 1
ATOM 821 N N . ILE A 1 100 ? -34.765 -11.313 20.833 1.00 64.75 100 ILE A N 1
ATOM 822 C CA . ILE A 1 100 ? -33.603 -12.144 21.167 1.00 64.75 100 ILE A CA 1
ATOM 823 C C . ILE A 1 100 ? -33.708 -12.783 22.564 1.00 64.75 100 ILE A C 1
ATOM 825 O O . ILE A 1 100 ? -32.744 -13.379 23.048 1.00 64.75 100 ILE A O 1
ATOM 829 N N . ASN A 1 101 ? -34.901 -12.758 23.172 1.00 70.69 101 ASN A N 1
ATOM 830 C CA . ASN A 1 101 ? -35.223 -13.298 24.500 1.00 70.69 101 ASN A CA 1
ATOM 831 C C . ASN A 1 101 ? -34.425 -12.663 25.655 1.00 70.69 101 ASN A C 1
ATOM 833 O O . ASN A 1 101 ? -34.037 -13.354 26.596 1.00 70.69 101 ASN A O 1
ATOM 837 N N . LEU A 1 102 ? -34.180 -11.353 25.589 1.00 76.50 102 LEU A N 1
ATOM 838 C CA . LEU A 1 102 ? -33.507 -10.568 26.625 1.00 76.50 102 LEU A CA 1
ATOM 839 C C . LEU A 1 102 ? -34.434 -9.490 27.199 1.00 76.50 102 LEU A C 1
ATOM 841 O O . LEU A 1 102 ? -35.408 -9.076 26.569 1.00 76.50 102 LEU A O 1
ATOM 845 N N . ILE A 1 103 ? -34.141 -9.043 28.421 1.00 79.62 103 ILE A N 1
ATOM 846 C CA . ILE A 1 103 ? -34.959 -8.083 29.175 1.00 79.62 103 ILE A CA 1
ATOM 847 C C . ILE A 1 103 ? -34.027 -7.043 29.808 1.00 79.62 103 ILE A C 1
ATOM 849 O O . ILE A 1 103 ? -32.917 -7.371 30.201 1.00 79.62 103 ILE A O 1
ATOM 853 N N . LEU A 1 104 ? -34.457 -5.783 29.903 1.00 84.06 104 LEU A N 1
ATOM 854 C CA . LEU A 1 104 ? -33.707 -4.744 30.620 1.00 84.06 104 LEU A CA 1
ATOM 855 C C . LEU A 1 104 ? -33.676 -5.008 32.135 1.00 84.06 104 LEU A C 1
ATOM 857 O O . LEU A 1 104 ? -34.647 -5.489 32.717 1.00 84.06 104 LEU A O 1
ATOM 861 N N . GLY A 1 105 ? -32.585 -4.622 32.792 1.00 75.81 105 GLY A N 1
ATOM 862 C CA . GLY A 1 105 ? -32.375 -4.766 34.233 1.00 75.81 105 GLY A CA 1
ATOM 863 C C . GLY A 1 105 ? -31.922 -6.158 34.683 1.00 75.81 105 GLY A C 1
ATOM 864 O O . GLY A 1 105 ? -31.781 -6.389 35.885 1.00 75.81 105 GLY A O 1
ATOM 865 N N . THR A 1 106 ? -31.676 -7.087 33.756 1.00 77.19 106 THR A N 1
ATOM 866 C CA . THR A 1 106 ? -31.011 -8.358 34.066 1.00 77.19 106 THR A CA 1
ATOM 867 C C . THR A 1 106 ? -29.534 -8.111 34.334 1.00 77.19 106 THR A C 1
ATOM 869 O O . THR A 1 106 ? -28.789 -7.691 33.448 1.00 77.19 106 THR A O 1
ATOM 872 N N . LYS A 1 107 ? -29.110 -8.389 35.565 1.00 64.62 107 LYS A N 1
ATOM 873 C CA . LYS A 1 107 ? -27.707 -8.307 35.966 1.00 64.62 107 LYS A CA 1
ATOM 874 C C . LYS A 1 107 ? -26.986 -9.587 35.563 1.00 64.62 107 LYS A C 1
ATOM 876 O O . LYS A 1 107 ? -27.515 -10.677 35.758 1.00 64.62 107 LYS A O 1
ATOM 881 N N . LEU A 1 108 ? -25.791 -9.444 35.002 1.00 61.69 108 LEU A N 1
ATOM 882 C CA . LEU A 1 108 ? -24.903 -10.574 34.760 1.00 61.69 108 LEU A CA 1
ATOM 883 C C . LEU A 1 108 ? -24.200 -10.903 36.080 1.00 61.69 108 LEU A C 1
ATOM 885 O O . LEU A 1 108 ? -23.524 -10.052 36.660 1.00 61.69 108 LEU A O 1
ATOM 889 N N . ASP A 1 109 ? -24.396 -12.121 36.580 1.00 50.41 109 ASP A N 1
ATOM 890 C CA . ASP A 1 109 ? -23.732 -12.574 37.798 1.00 50.41 109 ASP A CA 1
ATOM 891 C C . ASP A 1 109 ? -22.244 -12.787 37.497 1.00 50.41 109 ASP A C 1
ATOM 893 O O . ASP A 1 109 ? -21.866 -13.757 36.846 1.00 50.41 109 ASP A O 1
ATOM 897 N N . LYS A 1 110 ? -21.430 -11.863 38.028 1.00 47.19 110 LYS A N 1
ATOM 898 C CA . LYS A 1 110 ? -19.970 -11.680 37.900 1.00 47.19 110 LYS A CA 1
ATOM 899 C C . LYS A 1 110 ? -19.547 -10.707 36.795 1.00 47.19 110 LYS A C 1
ATOM 901 O O . LYS A 1 110 ? -19.412 -11.039 35.623 1.00 47.19 110 LYS A O 1
ATOM 906 N N . GLU A 1 111 ? -19.152 -9.527 37.267 1.00 43.56 111 GLU A N 1
ATOM 907 C CA . GLU A 1 111 ? -18.411 -8.450 36.585 1.00 43.56 111 GLU A CA 1
ATOM 908 C C . GLU A 1 111 ? -17.099 -8.928 35.916 1.00 43.56 111 GLU A C 1
ATOM 910 O O . GLU A 1 111 ? -16.479 -8.213 35.134 1.00 43.56 111 GLU A O 1
ATOM 915 N N . THR A 1 112 ? -16.687 -10.170 36.184 1.00 40.97 112 THR A N 1
ATOM 916 C CA . THR A 1 112 ? -15.490 -10.813 35.643 1.00 40.97 112 THR A CA 1
ATOM 917 C C . THR A 1 112 ? -15.740 -11.612 34.359 1.00 40.97 112 THR A C 1
ATOM 919 O O . THR A 1 112 ? -14.825 -11.705 33.556 1.00 40.97 112 THR A O 1
ATOM 922 N N . ASP A 1 113 ? -16.947 -12.112 34.071 1.00 43.69 113 ASP A N 1
ATOM 923 C CA . ASP A 1 113 ? -17.149 -13.033 32.933 1.00 43.69 113 ASP A CA 1
ATOM 924 C C . ASP A 1 113 ? -17.534 -12.349 31.605 1.00 43.69 113 ASP A C 1
ATOM 926 O O . ASP A 1 113 ? -17.383 -12.959 30.548 1.00 43.69 113 ASP A O 1
ATOM 930 N N . LEU A 1 114 ? -17.970 -11.083 31.598 1.00 42.94 114 LEU A N 1
ATOM 931 C CA . LEU A 1 114 ? -18.213 -10.346 30.346 1.00 42.94 114 LEU A CA 1
ATOM 932 C C . LEU A 1 114 ? -16.918 -9.705 29.830 1.00 42.94 114 LEU A C 1
ATOM 934 O O . LEU A 1 114 ? -16.506 -9.979 28.707 1.00 42.94 114 LEU A O 1
ATOM 938 N N . TYR A 1 115 ? -16.231 -8.921 30.665 1.00 42.31 115 TYR A N 1
ATOM 939 C CA . TYR A 1 115 ? -15.002 -8.233 30.267 1.00 42.31 115 TYR A CA 1
ATOM 940 C C . TYR A 1 115 ? -13.818 -9.185 30.110 1.00 42.31 115 TYR A C 1
ATOM 942 O O . TYR A 1 115 ? -13.132 -9.072 29.107 1.00 42.31 115 TYR A O 1
ATOM 950 N N . GLN A 1 116 ? -13.622 -10.192 30.975 1.00 40.19 116 GLN A N 1
ATOM 951 C CA . GLN A 1 116 ? -12.503 -11.132 30.784 1.00 40.19 116 GLN A CA 1
ATOM 952 C C . GLN A 1 116 ? -12.712 -12.070 29.594 1.00 40.19 116 GLN A C 1
ATOM 954 O O . GLN A 1 116 ? -11.731 -12.568 29.054 1.00 40.19 116 GLN A O 1
ATOM 959 N N . ASN A 1 117 ? -13.951 -12.319 29.155 1.00 47.28 117 ASN A N 1
ATOM 960 C CA . ASN A 1 117 ? -14.204 -13.107 27.947 1.00 47.28 117 ASN A CA 1
ATOM 961 C C . ASN A 1 117 ? -14.254 -12.239 26.683 1.00 47.28 117 ASN A C 1
ATOM 963 O O . ASN A 1 117 ? -13.817 -12.710 25.643 1.00 47.28 117 ASN A O 1
ATOM 967 N N . ILE A 1 118 ? -14.670 -10.969 26.755 1.00 43.59 118 ILE A N 1
ATOM 968 C CA . ILE A 1 118 ? -14.448 -9.991 25.675 1.00 43.59 118 ILE A CA 1
ATOM 969 C C . ILE A 1 118 ? -12.947 -9.749 25.487 1.00 43.59 118 ILE A C 1
ATOM 971 O O . ILE A 1 118 ? -12.485 -9.708 24.355 1.00 43.59 118 ILE A O 1
ATOM 975 N N . GLU A 1 119 ? -12.177 -9.667 26.572 1.00 38.62 119 GLU A N 1
ATOM 976 C CA . GLU A 1 119 ? -10.728 -9.463 26.570 1.00 38.62 119 GLU A CA 1
ATOM 977 C C . GLU A 1 119 ? -9.978 -10.743 26.171 1.00 38.62 119 GLU A C 1
ATOM 979 O O . GLU A 1 119 ? -9.097 -10.658 25.334 1.00 38.62 119 GLU A O 1
ATOM 984 N N . LYS A 1 120 ? -10.395 -11.949 26.597 1.00 37.75 120 LYS A N 1
ATOM 985 C CA . LYS A 1 120 ? -9.855 -13.229 26.071 1.00 37.75 120 LYS A CA 1
ATOM 986 C C . LYS A 1 120 ? -10.234 -13.506 24.615 1.00 37.75 120 LYS A C 1
ATOM 988 O O . LYS A 1 120 ? -9.481 -14.160 23.897 1.00 37.75 120 LYS A O 1
ATOM 993 N N . VAL A 1 121 ? -11.396 -13.036 24.157 1.00 43.66 121 VAL A N 1
ATOM 994 C CA . VAL A 1 121 ? -11.762 -13.065 22.732 1.00 43.66 121 VAL A CA 1
ATOM 995 C C . VAL A 1 121 ? -10.972 -11.998 21.961 1.00 43.66 121 VAL A C 1
ATOM 997 O O . VAL A 1 121 ? -10.535 -12.289 20.852 1.00 43.66 121 VAL A O 1
ATOM 1000 N N . ALA A 1 122 ? -10.695 -10.830 22.554 1.00 38.84 122 ALA A N 1
ATOM 1001 C CA . ALA A 1 122 ? -9.854 -9.766 21.988 1.00 38.84 122 ALA A CA 1
ATOM 1002 C C . ALA A 1 122 ? -8.341 -10.073 22.033 1.00 38.84 122 ALA A C 1
ATOM 1004 O O . ALA A 1 122 ? -7.583 -9.577 21.200 1.00 38.84 122 ALA A O 1
ATOM 1005 N N . GLU A 1 123 ? -7.891 -10.934 22.949 1.00 38.75 123 GLU A N 1
ATOM 1006 C CA . GLU A 1 123 ? -6.528 -11.474 23.026 1.00 38.75 123 GLU A CA 1
ATOM 1007 C C . GLU A 1 123 ? -6.233 -12.478 21.907 1.00 38.75 123 GLU A C 1
ATOM 1009 O O . GLU A 1 123 ? -5.068 -12.791 21.654 1.00 38.75 123 GLU A O 1
ATOM 1014 N N . ASN A 1 124 ? -7.238 -12.871 21.118 1.00 43.19 124 ASN A N 1
ATOM 1015 C CA . ASN A 1 124 ? -6.998 -13.399 19.780 1.00 43.19 124 ASN A CA 1
ATOM 1016 C C . ASN A 1 124 ? -6.607 -12.266 18.812 1.00 43.19 124 ASN A C 1
ATOM 1018 O O . ASN A 1 124 ? -7.175 -12.142 17.728 1.00 43.19 124 ASN A O 1
ATOM 1022 N N . LYS A 1 125 ? -5.589 -11.457 19.146 1.00 48.53 125 LYS A N 1
ATOM 1023 C CA . LYS A 1 125 ? -4.830 -10.729 18.121 1.00 48.53 125 LYS A CA 1
ATOM 1024 C C . LYS A 1 125 ? -4.368 -11.792 17.127 1.00 48.53 125 LYS A C 1
ATOM 1026 O O . LYS A 1 125 ? -3.529 -12.629 17.465 1.00 48.53 125 LYS A O 1
ATOM 1031 N N . ILE A 1 126 ? -4.930 -11.802 15.917 1.00 51.84 126 ILE A N 1
ATOM 1032 C CA . ILE A 1 126 ? -4.517 -12.737 14.869 1.00 51.84 126 ILE A CA 1
ATOM 1033 C C . ILE A 1 126 ? -3.064 -12.406 14.536 1.00 51.84 126 ILE A C 1
ATOM 1035 O O . ILE A 1 126 ? -2.772 -11.489 13.771 1.00 51.84 126 ILE A O 1
ATOM 1039 N N . LYS A 1 127 ? -2.146 -13.145 15.159 1.00 62.28 127 LYS A N 1
ATOM 1040 C CA . LYS A 1 127 ? -0.709 -13.000 14.983 1.00 62.28 127 LYS A CA 1
ATOM 1041 C C . LYS A 1 127 ? -0.333 -13.626 13.647 1.00 62.28 127 LYS A C 1
ATOM 1043 O O . LYS A 1 127 ? -0.062 -14.821 13.554 1.00 62.28 127 LYS A O 1
ATOM 1048 N N . HIS A 1 128 ? -0.331 -12.818 12.594 1.00 73.50 128 HIS A N 1
ATOM 1049 C CA . HIS A 1 128 ? 0.066 -13.274 11.267 1.00 73.50 128 HIS A CA 1
ATOM 1050 C C . HIS A 1 128 ? 1.547 -12.958 11.039 1.00 73.50 128 HIS A C 1
ATOM 1052 O O . HIS A 1 128 ? 1.950 -11.797 11.049 1.00 73.50 128 HIS A O 1
ATOM 1058 N N . LYS A 1 129 ? 2.367 -13.981 10.770 1.00 78.75 129 LYS A N 1
ATOM 1059 C CA . LYS A 1 129 ? 3.774 -13.794 10.373 1.00 78.75 129 LYS A CA 1
ATOM 1060 C C . LYS A 1 129 ? 3.857 -13.110 9.009 1.00 78.75 129 LYS A C 1
ATOM 1062 O O . LYS A 1 129 ? 3.281 -13.612 8.046 1.00 78.75 129 LYS A O 1
ATOM 1067 N N . LEU A 1 130 ? 4.553 -11.985 8.902 1.00 82.44 130 LEU A N 1
ATOM 1068 C CA . LEU A 1 130 ? 4.733 -11.299 7.624 1.00 82.44 130 LEU A CA 1
ATOM 1069 C C . LEU A 1 130 ? 5.472 -12.185 6.622 1.00 82.44 130 LEU A C 1
ATOM 1071 O O . LEU A 1 130 ? 6.465 -12.836 6.946 1.00 82.44 130 LEU A O 1
ATOM 1075 N N . LYS A 1 131 ? 4.994 -12.177 5.379 1.00 86.06 131 LYS A N 1
ATOM 1076 C CA . LYS A 1 131 ? 5.710 -12.757 4.241 1.00 86.06 131 LYS A CA 1
ATOM 1077 C C . LYS A 1 131 ? 6.824 -11.808 3.796 1.00 86.06 131 LYS A C 1
ATOM 1079 O O . LYS A 1 131 ? 6.656 -10.591 3.877 1.00 86.06 131 LYS A O 1
ATOM 1084 N N . ASP A 1 132 ? 7.893 -12.355 3.215 1.00 83.38 132 ASP A N 1
ATOM 1085 C CA . ASP A 1 132 ? 9.011 -11.588 2.640 1.00 83.38 132 ASP A CA 1
ATOM 1086 C C . ASP A 1 132 ? 8.541 -10.427 1.750 1.00 83.38 132 ASP A C 1
ATOM 1088 O O . ASP A 1 132 ? 9.059 -9.321 1.852 1.00 83.38 132 ASP A O 1
ATOM 1092 N N . GLU A 1 133 ? 7.533 -10.655 0.902 1.00 80.00 133 GLU A N 1
ATOM 1093 C CA . GLU A 1 133 ? 7.007 -9.631 -0.010 1.00 80.00 133 GLU A CA 1
ATOM 1094 C C . GLU A 1 133 ? 6.324 -8.468 0.722 1.00 80.00 133 GLU A C 1
ATOM 1096 O O . GLU A 1 133 ? 6.517 -7.309 0.362 1.00 80.00 133 GLU A O 1
ATOM 1101 N N . GLN A 1 134 ? 5.577 -8.750 1.794 1.00 85.44 134 GLN A N 1
ATOM 1102 C CA . GLN A 1 134 ? 4.976 -7.699 2.622 1.00 85.44 134 GLN A CA 1
ATOM 1103 C C . GLN A 1 134 ? 6.073 -6.898 3.332 1.00 85.44 134 GLN A C 1
ATOM 1105 O O . GLN A 1 134 ? 6.028 -5.670 3.371 1.00 85.44 134 GLN A O 1
ATOM 1110 N N . LEU A 1 135 ? 7.098 -7.593 3.833 1.00 86.75 135 LEU A N 1
ATOM 1111 C CA . LEU A 1 135 ? 8.218 -6.984 4.535 1.00 86.75 135 LEU A CA 1
ATOM 1112 C C . LEU A 1 135 ? 9.059 -6.077 3.621 1.00 86.75 135 LEU A C 1
ATOM 1114 O O . LEU A 1 135 ? 9.394 -4.958 4.004 1.00 86.75 135 LEU A O 1
ATOM 1118 N N . LYS A 1 136 ? 9.337 -6.505 2.383 1.00 86.94 136 LYS A N 1
ATOM 1119 C CA . LYS A 1 136 ? 9.996 -5.666 1.365 1.00 86.94 136 LYS A CA 1
ATOM 1120 C C . LYS A 1 136 ? 9.224 -4.374 1.106 1.00 86.94 136 LYS A C 1
ATOM 1122 O O . LYS A 1 136 ? 9.833 -3.311 0.992 1.00 86.94 136 LYS A O 1
ATOM 1127 N N . ILE A 1 137 ? 7.895 -4.463 1.016 1.00 85.94 137 ILE A N 1
ATOM 1128 C CA . ILE A 1 137 ? 7.038 -3.299 0.776 1.00 85.94 137 ILE A CA 1
ATOM 1129 C C . ILE A 1 137 ? 7.072 -2.354 1.979 1.00 85.94 137 ILE A C 1
ATOM 1131 O O . ILE A 1 137 ? 7.257 -1.158 1.776 1.00 85.94 137 ILE A O 1
ATOM 1135 N N . LEU A 1 138 ? 6.981 -2.876 3.206 1.00 90.25 138 LEU A N 1
ATOM 1136 C CA . LEU A 1 138 ? 7.049 -2.095 4.449 1.00 90.25 138 LEU A CA 1
ATOM 1137 C C . LEU A 1 138 ? 8.364 -1.317 4.610 1.00 90.25 138 LEU A C 1
ATOM 1139 O O . LEU A 1 138 ? 8.352 -0.181 5.082 1.00 90.25 138 LEU A O 1
ATOM 1143 N N . LEU A 1 139 ? 9.483 -1.900 4.169 1.00 89.31 139 LEU A N 1
ATOM 1144 C CA . LEU A 1 139 ? 10.815 -1.281 4.207 1.00 89.31 139 LEU A CA 1
ATOM 1145 C C . LEU A 1 139 ? 11.039 -0.224 3.113 1.00 89.31 139 LEU A C 1
ATOM 1147 O O . LEU A 1 139 ? 12.069 0.457 3.113 1.00 89.31 139 LEU A O 1
ATOM 1151 N N . LYS A 1 140 ? 10.122 -0.104 2.148 1.00 87.75 140 LYS A N 1
ATOM 1152 C CA . LYS A 1 140 ? 10.259 0.810 1.014 1.00 87.75 140 LYS A CA 1
ATOM 1153 C C . LYS A 1 140 ? 10.035 2.253 1.453 1.00 87.75 140 LYS A C 1
ATOM 1155 O O . LYS A 1 140 ? 9.139 2.544 2.238 1.00 87.75 140 LYS A O 1
ATOM 1160 N N . GLU A 1 141 ? 10.797 3.179 0.878 1.00 89.00 141 GLU A N 1
ATOM 1161 C CA . GLU A 1 141 ? 10.508 4.606 1.025 1.00 89.00 141 GLU A CA 1
ATOM 1162 C C . GLU A 1 141 ? 9.188 4.981 0.344 1.00 89.00 141 GLU A C 1
ATOM 1164 O O . GLU A 1 141 ? 8.914 4.550 -0.783 1.00 89.00 141 GLU A O 1
ATOM 1169 N N . ILE A 1 142 ? 8.418 5.869 0.977 1.00 89.69 142 ILE A N 1
ATOM 1170 C CA . ILE A 1 142 ? 7.130 6.361 0.463 1.00 89.69 142 ILE A CA 1
ATOM 1171 C C . ILE A 1 142 ? 7.261 6.928 -0.956 1.00 89.69 142 ILE A C 1
ATOM 1173 O O . ILE A 1 142 ? 6.415 6.670 -1.816 1.00 89.69 142 ILE A O 1
ATOM 1177 N N . ARG A 1 143 ? 8.364 7.634 -1.237 1.00 84.31 143 ARG A N 1
ATOM 1178 C CA . ARG A 1 143 ? 8.676 8.227 -2.553 1.00 84.31 143 ARG A CA 1
ATOM 1179 C C . ARG A 1 143 ? 8.745 7.197 -3.682 1.00 84.31 143 ARG A C 1
ATOM 1181 O O . ARG A 1 143 ? 8.490 7.528 -4.837 1.00 84.31 143 ARG A O 1
ATOM 1188 N N . ASN A 1 144 ? 9.064 5.950 -3.344 1.00 81.88 144 ASN A N 1
ATOM 1189 C CA . ASN A 1 144 ? 9.261 4.862 -4.295 1.00 81.88 144 ASN A CA 1
ATOM 1190 C C . ASN A 1 144 ? 8.032 3.942 -4.409 1.00 81.88 144 ASN A C 1
ATOM 1192 O O . ASN A 1 144 ? 8.089 2.903 -5.075 1.00 81.88 144 ASN A O 1
ATOM 1196 N N . THR A 1 145 ? 6.909 4.302 -3.784 1.00 81.75 145 THR A N 1
ATOM 1197 C CA . THR A 1 145 ? 5.636 3.575 -3.902 1.00 81.75 145 THR A CA 1
ATOM 1198 C C . THR A 1 145 ? 4.920 3.879 -5.226 1.00 81.75 145 THR A C 1
ATOM 1200 O O . THR A 1 145 ? 5.377 4.671 -6.055 1.00 81.75 145 THR A O 1
ATOM 1203 N N . ASN A 1 146 ? 3.801 3.196 -5.468 1.00 77.44 146 ASN A N 1
ATOM 1204 C CA . ASN A 1 146 ? 2.936 3.393 -6.635 1.00 77.44 146 ASN A CA 1
ATOM 1205 C C . ASN A 1 146 ? 1.743 4.333 -6.358 1.00 77.44 146 ASN A C 1
ATOM 1207 O O . ASN A 1 146 ? 0.885 4.483 -7.233 1.00 77.44 146 ASN A O 1
ATOM 1211 N N . LEU A 1 147 ? 1.699 4.960 -5.178 1.00 84.31 147 LEU A N 1
ATOM 1212 C CA . LEU A 1 147 ? 0.683 5.935 -4.786 1.00 84.31 147 LEU A CA 1
ATOM 1213 C C . LEU A 1 147 ? 0.728 7.185 -5.682 1.00 84.31 147 LEU A C 1
ATOM 1215 O O . LEU A 1 147 ? 1.741 7.502 -6.314 1.00 84.31 147 LEU A O 1
ATOM 1219 N N . SER A 1 148 ? -0.377 7.929 -5.755 1.00 85.44 148 SER A N 1
ATOM 1220 C CA . SER A 1 148 ? -0.387 9.217 -6.448 1.00 85.44 148 SER A CA 1
ATOM 1221 C C . SER A 1 148 ? 0.542 10.233 -5.775 1.00 85.44 148 SER A C 1
ATOM 1223 O O . SER A 1 148 ? 0.751 10.204 -4.564 1.00 85.44 148 SER A O 1
ATOM 1225 N N . GLN A 1 149 ? 1.050 11.202 -6.548 1.00 84.44 149 GLN A N 1
ATOM 1226 C CA . GLN A 1 149 ? 1.920 12.261 -6.017 1.00 84.44 149 GLN A CA 1
ATOM 1227 C C . GLN A 1 149 ? 1.269 13.027 -4.855 1.00 84.44 149 GLN A C 1
ATOM 1229 O O . GLN A 1 149 ? 1.951 13.469 -3.938 1.00 84.44 149 GLN A O 1
ATOM 1234 N N . ARG A 1 150 ? -0.062 13.156 -4.881 1.00 85.88 150 ARG A N 1
ATOM 1235 C CA . ARG A 1 150 ? -0.849 13.796 -3.826 1.00 85.88 150 ARG A CA 1
ATOM 1236 C C . ARG A 1 150 ? -0.786 13.002 -2.522 1.00 85.88 150 ARG A C 1
ATOM 1238 O O . ARG A 1 150 ? -0.506 13.580 -1.481 1.00 85.88 150 ARG A O 1
ATOM 1245 N N . SER A 1 151 ? -0.990 11.690 -2.604 1.00 90.69 151 SER A N 1
ATOM 1246 C CA . SER A 1 151 ? -0.905 10.767 -1.469 1.00 90.69 151 SER A CA 1
ATOM 1247 C C . SER A 1 151 ? 0.522 10.680 -0.920 1.00 90.69 151 SER A C 1
ATOM 1249 O O . SER A 1 151 ? 0.712 10.763 0.288 1.00 90.69 151 SER A O 1
ATOM 1251 N N . ILE A 1 152 ? 1.527 10.619 -1.802 1.00 89.12 152 ILE A N 1
ATOM 1252 C CA . ILE A 1 152 ? 2.953 10.638 -1.435 1.00 89.12 152 ILE A CA 1
ATOM 1253 C C . ILE A 1 152 ? 3.303 11.921 -0.675 1.00 89.12 152 ILE A C 1
ATOM 1255 O O . ILE A 1 152 ? 3.853 11.852 0.419 1.00 89.12 152 ILE A O 1
ATOM 1259 N N . ASN A 1 153 ? 2.964 13.089 -1.228 1.00 89.56 153 ASN A N 1
ATOM 1260 C CA . ASN A 1 153 ? 3.239 14.370 -0.576 1.00 89.56 153 ASN A CA 1
ATOM 1261 C C . ASN A 1 153 ? 2.471 14.504 0.748 1.00 89.56 153 ASN A C 1
ATOM 1263 O O . ASN A 1 153 ? 3.007 15.053 1.705 1.00 89.56 153 ASN A O 1
ATOM 1267 N N . GLY A 1 154 ? 1.243 13.975 0.806 1.00 90.88 154 GLY A N 1
ATOM 1268 C CA . GLY A 1 154 ? 0.448 13.889 2.029 1.00 90.88 154 GLY A CA 1
ATOM 1269 C C . GLY A 1 154 ? 1.192 13.157 3.146 1.00 90.88 154 GLY A C 1
ATOM 1270 O O . GLY A 1 154 ? 1.474 13.721 4.198 1.00 90.88 154 GLY A O 1
ATOM 1271 N N . LEU A 1 155 ? 1.589 11.916 2.873 1.00 91.69 155 LEU A N 1
ATOM 1272 C CA . LEU A 1 155 ? 2.297 11.063 3.827 1.00 91.69 155 LEU A CA 1
ATOM 1273 C C . LEU A 1 155 ? 3.651 11.652 4.256 1.00 91.69 155 LEU A C 1
ATOM 1275 O O . LEU A 1 155 ? 3.965 11.660 5.444 1.00 91.69 155 LEU A O 1
ATOM 1279 N N . LEU A 1 156 ? 4.428 12.205 3.319 1.00 90.88 156 LEU A N 1
ATOM 1280 C CA . LEU A 1 156 ? 5.718 12.835 3.628 1.00 90.88 156 LEU A CA 1
ATOM 1281 C C . LEU A 1 156 ? 5.574 14.038 4.569 1.00 90.88 156 LEU A C 1
ATOM 1283 O O . LEU A 1 156 ? 6.396 14.213 5.461 1.00 90.88 156 LEU A O 1
ATOM 1287 N N . ASN A 1 157 ? 4.530 14.848 4.395 1.00 89.50 157 ASN A N 1
ATOM 1288 C CA . ASN A 1 157 ? 4.270 16.008 5.249 1.00 89.50 157 ASN A CA 1
ATOM 1289 C C . ASN A 1 157 ? 3.849 15.619 6.677 1.00 89.50 157 ASN A C 1
ATOM 1291 O O . ASN A 1 157 ? 4.057 16.406 7.593 1.00 89.50 157 ASN A O 1
ATOM 1295 N N . ILE A 1 158 ? 3.281 14.422 6.872 1.00 88.62 158 ILE A N 1
ATOM 1296 C CA . ILE A 1 158 ? 3.020 13.843 8.205 1.00 88.62 158 ILE A CA 1
ATOM 1297 C C . ILE A 1 158 ? 4.303 13.259 8.826 1.00 88.62 158 ILE A C 1
ATOM 1299 O O . ILE A 1 158 ? 4.344 12.966 10.016 1.00 88.62 158 ILE A O 1
ATOM 1303 N N . GLY A 1 159 ? 5.376 13.130 8.042 1.00 88.00 159 GLY A N 1
ATOM 1304 C CA . GLY A 1 159 ? 6.652 12.576 8.489 1.00 88.00 159 GLY A CA 1
ATOM 1305 C C . GLY A 1 159 ? 6.826 11.090 8.183 1.00 88.00 159 GLY A C 1
ATOM 1306 O O . GLY A 1 159 ? 7.777 10.486 8.669 1.00 88.00 159 GLY A O 1
ATOM 1307 N N . CYS A 1 160 ? 5.960 10.487 7.361 1.00 91.00 160 CYS A N 1
ATOM 1308 C CA . CYS A 1 160 ? 6.169 9.114 6.900 1.00 91.00 160 CYS A CA 1
ATOM 1309 C C . CYS A 1 160 ? 7.334 9.068 5.910 1.00 91.00 160 CYS A C 1
ATOM 1311 O O . CYS A 1 160 ? 7.248 9.640 4.820 1.00 91.00 160 CYS A O 1
ATOM 1313 N N . VAL A 1 161 ? 8.399 8.347 6.249 1.00 89.50 161 VAL A N 1
ATOM 1314 C CA . VAL A 1 161 ? 9.553 8.138 5.364 1.00 89.50 161 VAL A CA 1
ATOM 1315 C C . VAL A 1 161 ? 9.449 6.775 4.684 1.00 89.50 161 VAL A C 1
ATOM 1317 O O . VAL A 1 161 ? 9.701 6.662 3.481 1.00 89.50 161 VAL A O 1
ATOM 1320 N N . GLN A 1 162 ? 9.026 5.755 5.428 1.00 92.31 162 GLN A N 1
ATOM 1321 C CA . GLN A 1 162 ? 8.856 4.374 4.983 1.00 92.31 162 GLN A CA 1
ATOM 1322 C C . GLN A 1 162 ? 7.379 3.963 4.977 1.00 92.31 162 GLN A C 1
ATOM 1324 O O . GLN A 1 162 ? 6.542 4.561 5.647 1.00 92.31 162 GLN A O 1
ATOM 1329 N N . VAL A 1 163 ? 7.044 2.916 4.219 1.00 92.44 163 VAL A N 1
ATOM 1330 C CA . VAL A 1 163 ? 5.668 2.393 4.133 1.00 92.44 163 VAL A CA 1
ATOM 1331 C C . VAL A 1 163 ? 5.146 1.910 5.486 1.00 92.44 163 VAL A C 1
ATOM 1333 O O . VAL A 1 163 ? 3.969 2.104 5.776 1.00 92.44 163 VAL A O 1
ATOM 1336 N N . ALA A 1 164 ? 5.999 1.334 6.336 1.00 92.00 164 ALA A N 1
ATOM 1337 C CA . ALA A 1 164 ? 5.603 0.928 7.684 1.00 92.00 164 ALA A CA 1
ATOM 1338 C C . ALA A 1 164 ? 5.119 2.096 8.562 1.00 92.00 164 ALA A C 1
ATOM 1340 O O . ALA A 1 164 ? 4.280 1.886 9.436 1.00 92.00 164 ALA A O 1
ATOM 1341 N N . ASP A 1 165 ? 5.587 3.323 8.309 1.00 90.94 165 ASP A N 1
ATOM 1342 C CA . ASP A 1 165 ? 5.177 4.502 9.079 1.00 90.94 165 ASP A CA 1
ATOM 1343 C C . ASP A 1 165 ? 3.692 4.818 8.871 1.00 90.94 165 ASP A C 1
ATOM 1345 O O . ASP A 1 165 ? 3.039 5.309 9.788 1.00 90.94 165 ASP A O 1
ATOM 1349 N N . ILE A 1 166 ? 3.135 4.462 7.702 1.00 92.88 166 ILE A N 1
ATOM 1350 C CA . ILE A 1 166 ? 1.715 4.660 7.377 1.00 92.88 166 ILE A CA 1
ATOM 1351 C C . ILE A 1 166 ? 0.820 3.959 8.405 1.00 92.88 166 ILE A C 1
ATOM 1353 O O . ILE A 1 166 ? -0.228 4.492 8.761 1.00 92.88 166 ILE A O 1
ATOM 1357 N N . LEU A 1 167 ? 1.236 2.793 8.914 1.00 90.31 167 LEU A N 1
ATOM 1358 C CA . LEU A 1 167 ? 0.454 2.020 9.884 1.00 90.31 167 LEU A CA 1
ATOM 1359 C C . LEU A 1 167 ? 0.231 2.794 11.191 1.00 90.31 167 LEU A C 1
ATOM 1361 O O . LEU A 1 167 ? -0.753 2.556 11.874 1.00 90.31 167 LEU A O 1
ATOM 1365 N N . LYS A 1 168 ? 1.105 3.748 11.526 1.00 88.00 168 LYS A N 1
ATOM 1366 C CA . LYS A 1 168 ? 1.018 4.556 12.753 1.00 88.00 168 LYS A CA 1
ATOM 1367 C C . LYS A 1 168 ? 0.303 5.895 12.546 1.00 88.00 168 LYS A C 1
ATOM 1369 O O . LYS A 1 168 ? 0.201 6.679 13.484 1.00 88.00 168 LYS A O 1
ATOM 1374 N N . VAL A 1 169 ? -0.140 6.193 11.323 1.00 84.94 169 VAL A N 1
ATOM 1375 C CA . VAL A 1 169 ? -0.753 7.482 10.990 1.00 84.94 169 VAL A CA 1
ATOM 1376 C C . VAL A 1 169 ? -2.201 7.529 11.445 1.00 84.94 169 VAL A C 1
ATOM 1378 O O . VAL A 1 169 ? -3.015 6.691 11.061 1.00 84.94 169 VAL A O 1
ATOM 1381 N N . GLU A 1 170 ? -2.550 8.601 12.150 1.00 85.56 170 GLU A N 1
ATOM 1382 C CA . GLU A 1 170 ? -3.937 8.911 12.455 1.00 85.56 170 GLU A CA 1
ATOM 1383 C C . GLU A 1 170 ? -4.696 9.386 11.208 1.00 85.56 170 GLU A C 1
ATOM 1385 O O . GLU A 1 170 ? -4.357 10.389 10.572 1.00 85.56 170 GLU A O 1
ATOM 1390 N N . ILE A 1 171 ? -5.806 8.719 10.879 1.00 84.25 171 ILE A N 1
ATOM 1391 C CA . ILE A 1 171 ? -6.651 9.094 9.732 1.00 84.25 171 ILE A CA 1
ATOM 1392 C C . ILE A 1 171 ? -7.193 10.526 9.893 1.00 84.25 171 ILE A C 1
ATOM 1394 O O . ILE A 1 171 ? -7.437 11.226 8.905 1.00 84.25 171 ILE A O 1
ATOM 1398 N N . SER A 1 172 ? -7.385 10.984 11.134 1.00 82.25 172 SER A N 1
ATOM 1399 C CA . SER A 1 172 ? -7.835 12.350 11.414 1.00 82.25 172 SER A CA 1
ATOM 1400 C C . SER A 1 172 ? -6.818 13.409 10.971 1.00 82.25 172 SER A C 1
ATOM 1402 O O . SER A 1 172 ? -7.225 14.465 10.481 1.00 82.25 172 SER A O 1
ATOM 1404 N N . ASP A 1 173 ? -5.522 13.106 11.039 1.00 84.06 173 ASP A N 1
ATOM 1405 C CA . ASP A 1 173 ? -4.459 14.013 10.612 1.00 84.06 173 ASP A CA 1
ATOM 1406 C C . ASP A 1 173 ? -4.373 14.073 9.089 1.00 84.06 173 ASP A C 1
ATOM 1408 O O . ASP A 1 173 ? -4.299 15.166 8.527 1.00 84.06 173 ASP A O 1
ATOM 1412 N N . LEU A 1 174 ? -4.551 12.934 8.405 1.00 82.62 174 LEU A N 1
ATOM 1413 C CA . LEU A 1 174 ? -4.696 12.894 6.944 1.00 82.62 174 LEU A CA 1
ATOM 1414 C C . LEU A 1 174 ? -5.870 13.757 6.460 1.00 82.62 174 LEU A C 1
ATOM 1416 O O . LEU A 1 174 ? -5.752 14.471 5.466 1.00 82.62 174 LEU A O 1
ATOM 1420 N N . LYS A 1 175 ? -7.005 13.733 7.168 1.00 84.19 175 LYS A N 1
ATOM 1421 C CA . LYS A 1 175 ? -8.190 14.534 6.811 1.00 84.19 175 LYS A CA 1
ATOM 1422 C C . LYS A 1 175 ? -7.982 16.041 6.975 1.00 84.19 175 LYS A C 1
ATOM 1424 O O . LYS A 1 175 ? -8.619 16.808 6.259 1.00 84.19 175 LYS A O 1
ATOM 1429 N N . LYS A 1 176 ? -7.122 16.469 7.904 1.00 85.12 176 LYS A N 1
ATOM 1430 C CA . LYS A 1 176 ? -6.804 17.889 8.136 1.00 85.12 176 LYS A CA 1
ATOM 1431 C C . LYS A 1 176 ? -5.796 18.442 7.126 1.00 85.12 176 LYS A C 1
ATOM 1433 O O . LYS A 1 176 ? -5.581 19.652 7.083 1.00 85.12 176 LYS A O 1
ATOM 1438 N N . MET A 1 177 ? -5.167 17.584 6.321 1.00 80.12 177 MET A N 1
ATOM 1439 C CA . MET A 1 177 ? -4.088 18.007 5.441 1.00 80.12 177 MET A CA 1
ATOM 1440 C C . MET A 1 177 ? -4.566 18.903 4.293 1.00 80.12 177 MET A C 1
ATOM 1442 O O . MET A 1 177 ? -5.456 18.519 3.523 1.00 80.12 177 MET A O 1
ATOM 1446 N N . PRO A 1 178 ? -3.904 20.053 4.076 1.00 73.44 178 PRO A N 1
ATOM 1447 C CA . PRO A 1 178 ? -4.173 20.868 2.908 1.00 73.44 178 PRO A CA 1
ATOM 1448 C C . PRO A 1 178 ? -3.809 20.077 1.652 1.00 73.44 178 PRO A C 1
ATOM 1450 O O . PRO A 1 178 ? -2.752 19.455 1.559 1.00 73.44 178 PRO A O 1
ATOM 1453 N N . ASN A 1 179 ? -4.690 20.122 0.656 1.00 76.38 179 ASN A N 1
ATOM 1454 C CA . ASN A 1 179 ? -4.504 19.441 -0.621 1.00 76.38 179 ASN A CA 1
ATOM 1455 C C . ASN A 1 179 ? -4.417 17.907 -0.541 1.00 76.38 179 ASN A C 1
ATOM 1457 O O . ASN A 1 179 ? -3.938 17.319 -1.508 1.00 76.38 179 ASN A O 1
ATOM 1461 N N . LEU A 1 180 ? -4.923 17.245 0.505 1.00 82.12 180 LEU A N 1
ATOM 1462 C CA . LEU A 1 180 ? -5.175 15.799 0.493 1.00 82.12 180 LEU A CA 1
ATOM 1463 C C . LEU A 1 180 ? -6.687 15.548 0.434 1.00 82.12 180 LEU A C 1
ATOM 1465 O O . LEU A 1 180 ? -7.438 15.949 1.313 1.00 82.12 180 LEU A O 1
ATOM 1469 N N . GLY A 1 181 ? -7.157 14.931 -0.652 1.00 78.94 181 GLY A N 1
ATOM 1470 C CA . GLY A 1 181 ? -8.584 14.646 -0.834 1.00 78.94 181 GLY A CA 1
ATOM 1471 C C . GLY A 1 181 ? -8.983 13.272 -0.296 1.00 78.94 181 GLY A C 1
ATOM 1472 O O . GLY A 1 181 ? -8.147 12.377 -0.188 1.00 78.94 181 GLY A O 1
ATOM 1473 N N . VAL A 1 182 ? -10.284 13.057 -0.077 1.00 82.81 182 VAL A N 1
ATOM 1474 C CA . VAL A 1 182 ? -10.850 11.762 0.362 1.00 82.81 182 VA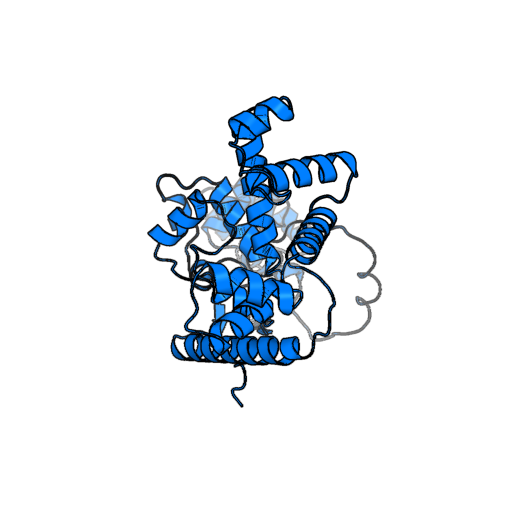L A CA 1
ATOM 1475 C C . VAL A 1 182 ? -10.428 10.604 -0.556 1.00 82.81 182 VAL A C 1
ATOM 1477 O O . VAL A 1 182 ? -10.110 9.517 -0.082 1.00 82.81 182 VAL A O 1
ATOM 1480 N N . SER A 1 183 ? -10.340 10.843 -1.869 1.00 81.25 183 SER A N 1
ATOM 1481 C CA . SER A 1 183 ? -9.873 9.841 -2.837 1.00 81.25 183 SER A CA 1
ATOM 1482 C C . SER A 1 183 ? -8.412 9.426 -2.633 1.00 81.25 183 SER A C 1
ATOM 1484 O O . SER A 1 183 ? -8.078 8.279 -2.904 1.00 81.25 183 SER A O 1
ATOM 1486 N N . SER A 1 184 ? -7.550 10.329 -2.151 1.00 89.00 184 SER A N 1
ATOM 1487 C CA . SER A 1 184 ? -6.151 10.016 -1.823 1.00 89.00 184 SER A CA 1
ATOM 1488 C C . SER A 1 184 ? -6.056 9.171 -0.556 1.00 89.00 184 SER A C 1
ATOM 1490 O O . SER A 1 184 ? -5.302 8.208 -0.525 1.00 89.00 184 SER A O 1
ATOM 1492 N N . ILE A 1 185 ? -6.877 9.463 0.456 1.00 88.88 185 ILE A N 1
ATOM 1493 C CA . ILE A 1 185 ? -6.946 8.644 1.676 1.00 88.88 185 ILE A CA 1
ATOM 1494 C C . ILE A 1 185 ? -7.403 7.222 1.329 1.00 88.88 185 ILE A C 1
ATOM 1496 O O . ILE A 1 185 ? -6.769 6.252 1.733 1.00 88.88 185 ILE A O 1
ATOM 1500 N N . LYS A 1 186 ? -8.442 7.096 0.495 1.00 86.50 186 LYS A N 1
ATOM 1501 C CA . LYS A 1 186 ? -8.926 5.795 0.015 1.00 86.50 186 LYS A CA 1
ATOM 1502 C C . LYS A 1 186 ? -7.887 5.051 -0.832 1.00 86.50 186 LYS A C 1
ATOM 1504 O O . LYS A 1 186 ? -7.816 3.831 -0.773 1.00 86.50 186 LYS A O 1
ATOM 1509 N N . GLU A 1 187 ? -7.085 5.764 -1.623 1.00 90.12 187 GLU A N 1
ATOM 1510 C CA . GLU A 1 187 ? -5.965 5.174 -2.370 1.00 90.12 187 GLU A CA 1
ATOM 1511 C C . GLU A 1 187 ? -4.919 4.567 -1.422 1.00 90.12 187 GLU A C 1
ATOM 1513 O O . GLU A 1 187 ? -4.484 3.442 -1.654 1.00 90.12 187 GLU A O 1
ATOM 1518 N N . ILE A 1 188 ? -4.555 5.274 -0.346 1.00 90.56 188 ILE A N 1
ATOM 1519 C CA . ILE A 1 188 ? -3.607 4.779 0.667 1.00 90.56 188 ILE A CA 1
ATOM 1520 C C . ILE A 1 188 ? -4.187 3.559 1.394 1.00 90.56 188 ILE A C 1
ATOM 1522 O O . ILE A 1 188 ? -3.499 2.558 1.572 1.00 90.56 188 ILE A O 1
ATOM 1526 N N . GLU A 1 189 ? -5.469 3.607 1.753 1.00 88.25 189 GLU A N 1
ATOM 1527 C CA . GLU A 1 189 ? -6.165 2.490 2.394 1.00 88.25 189 GLU A CA 1
ATOM 1528 C C . GLU A 1 189 ? -6.180 1.234 1.507 1.00 88.25 189 GLU A C 1
ATOM 1530 O O . GLU A 1 189 ? -5.865 0.136 1.962 1.00 88.25 189 GLU A O 1
ATOM 1535 N N . LEU A 1 190 ? -6.497 1.390 0.217 1.00 80.62 190 LEU A N 1
ATOM 1536 C CA . LEU A 1 190 ? -6.460 0.289 -0.749 1.00 80.62 190 LEU A CA 1
ATOM 1537 C C . LEU A 1 190 ? -5.039 -0.252 -0.950 1.00 80.62 190 LEU A C 1
ATOM 1539 O O . LEU A 1 190 ? -4.866 -1.456 -1.106 1.00 80.62 190 LEU A O 1
ATOM 1543 N N . PHE A 1 191 ? -4.025 0.616 -0.921 1.00 87.62 191 PHE A N 1
ATOM 1544 C CA . PHE A 1 191 ? -2.625 0.207 -1.015 1.00 87.62 191 PHE A CA 1
ATOM 1545 C C . PHE A 1 191 ? -2.189 -0.680 0.162 1.00 87.62 191 PHE A C 1
ATOM 1547 O O . PHE A 1 191 ? -1.511 -1.681 -0.063 1.00 87.62 191 PHE A O 1
ATOM 1554 N N . LEU A 1 192 ? -2.599 -0.361 1.395 1.00 87.44 192 LEU A N 1
ATOM 1555 C CA . LEU A 1 192 ? -2.336 -1.223 2.555 1.00 87.44 192 LEU A CA 1
ATOM 1556 C C . LEU A 1 192 ? -3.112 -2.546 2.457 1.00 87.44 192 LEU A C 1
ATOM 1558 O O . LEU A 1 192 ? -2.549 -3.622 2.671 1.00 87.44 192 LEU A O 1
ATOM 1562 N N . LYS A 1 193 ? -4.378 -2.495 2.031 1.00 84.81 193 LYS A N 1
ATOM 1563 C CA . LYS A 1 193 ? -5.200 -3.699 1.842 1.00 84.81 193 LYS A CA 1
ATOM 1564 C C . LYS A 1 193 ? -4.635 -4.657 0.797 1.00 84.81 193 LYS A C 1
ATOM 1566 O O . LYS A 1 193 ? -4.701 -5.868 0.998 1.00 84.81 193 LYS A O 1
ATOM 1571 N N . ASP A 1 194 ? -4.022 -4.139 -0.268 1.00 82.44 194 ASP A N 1
ATOM 1572 C CA . ASP A 1 194 ? -3.324 -4.932 -1.294 1.00 82.44 194 ASP A CA 1
ATOM 1573 C C . ASP A 1 194 ? -2.206 -5.813 -0.695 1.00 82.44 194 ASP A C 1
ATOM 1575 O O . ASP A 1 194 ? -1.894 -6.872 -1.242 1.00 82.44 194 ASP A O 1
ATOM 1579 N N . ILE A 1 195 ? -1.619 -5.402 0.436 1.00 82.75 195 ILE A N 1
ATOM 1580 C CA . ILE A 1 195 ? -0.607 -6.162 1.186 1.00 82.75 195 ILE A CA 1
ATOM 1581 C C . ILE A 1 195 ? -1.162 -6.802 2.463 1.00 82.75 195 ILE A C 1
ATOM 1583 O O . ILE A 1 195 ? -0.388 -7.268 3.297 1.00 82.75 195 ILE A O 1
ATOM 1587 N N . ASN A 1 196 ? -2.490 -6.886 2.594 1.00 83.56 196 ASN A N 1
ATOM 1588 C CA . ASN A 1 196 ? -3.208 -7.435 3.746 1.00 83.56 196 ASN A CA 1
ATOM 1589 C C . ASN A 1 196 ? -2.888 -6.725 5.076 1.00 83.56 196 ASN A C 1
ATOM 1591 O O . ASN A 1 196 ? -2.869 -7.371 6.127 1.00 83.56 196 ASN A O 1
ATOM 1595 N N . LEU A 1 197 ? -2.641 -5.418 5.021 1.00 88.12 197 LEU A N 1
ATOM 1596 C CA . LEU A 1 197 ? -2.444 -4.554 6.183 1.00 88.12 197 LEU A CA 1
ATOM 1597 C C . LEU A 1 197 ? -3.495 -3.448 6.207 1.00 88.12 197 LEU A C 1
ATOM 1599 O O . LEU A 1 197 ? -4.096 -3.120 5.183 1.00 88.12 197 LEU A O 1
ATOM 1603 N N . GLU A 1 198 ? -3.690 -2.855 7.372 1.00 89.06 198 GLU A N 1
ATOM 1604 C CA . GLU A 1 198 ? -4.590 -1.727 7.580 1.00 89.06 198 GLU A CA 1
ATOM 1605 C C . GLU A 1 198 ? -3.914 -0.648 8.432 1.00 89.06 198 GLU A C 1
ATOM 1607 O O . GLU A 1 198 ? -2.845 -0.854 9.009 1.00 89.06 198 GLU A O 1
ATOM 1612 N N . PHE A 1 199 ? -4.509 0.546 8.478 1.00 86.62 199 PHE A N 1
ATOM 1613 C CA . PHE A 1 199 ? -4.066 1.554 9.439 1.00 86.62 199 PHE A CA 1
ATOM 1614 C C . PHE A 1 199 ? -4.175 0.983 10.854 1.00 86.62 199 PHE A C 1
ATOM 1616 O O . PHE A 1 199 ? -5.114 0.246 11.149 1.00 86.62 199 PHE A O 1
ATOM 1623 N N . TYR A 1 200 ? -3.240 1.366 11.715 1.00 86.31 200 TYR A N 1
ATOM 1624 C CA . TYR A 1 200 ? -3.149 0.955 13.115 1.00 86.31 200 TYR A CA 1
ATOM 1625 C C . TYR A 1 200 ? -2.753 -0.508 13.358 1.00 86.31 200 TYR A C 1
ATOM 1627 O O . TYR A 1 200 ? -2.698 -0.925 14.515 1.00 86.31 200 TYR A O 1
ATOM 1635 N N . ASP A 1 201 ? -2.421 -1.276 12.314 1.00 83.94 201 ASP A N 1
ATOM 1636 C CA . ASP A 1 201 ? -1.795 -2.589 12.484 1.00 83.94 201 ASP A CA 1
ATOM 1637 C C . ASP A 1 201 ? -0.439 -2.449 13.197 1.00 83.94 201 ASP A C 1
ATOM 1639 O O . ASP A 1 201 ? 0.426 -1.656 12.808 1.00 83.94 201 ASP A O 1
ATOM 1643 N N . GLU A 1 202 ? -0.229 -3.257 14.234 1.00 83.62 202 GLU A N 1
ATOM 1644 C CA . GLU A 1 202 ? 0.986 -3.213 15.044 1.00 83.62 202 GLU A CA 1
ATOM 1645 C C . GLU A 1 202 ? 1.984 -4.280 14.569 1.00 83.62 202 GLU A C 1
ATOM 1647 O O . GLU A 1 202 ? 1.651 -5.459 14.439 1.00 83.62 202 GLU A O 1
ATOM 1652 N N . LEU A 1 203 ? 3.228 -3.872 14.305 1.00 84.50 203 LEU A N 1
ATOM 1653 C CA . LEU A 1 203 ? 4.304 -4.770 13.881 1.00 84.50 203 LEU A CA 1
ATOM 1654 C C . LEU A 1 203 ? 5.195 -5.139 15.067 1.00 84.50 203 LEU A C 1
ATOM 1656 O O . LEU A 1 203 ? 5.748 -4.256 15.724 1.00 84.50 203 LEU A O 1
ATOM 1660 N N . VAL A 1 204 ? 5.376 -6.439 15.315 1.00 79.88 204 VAL A N 1
ATOM 1661 C CA . VAL A 1 204 ? 6.169 -6.937 16.447 1.00 79.88 204 VAL A CA 1
ATOM 1662 C C . VAL A 1 204 ? 7.091 -8.094 16.030 1.00 79.88 204 VAL A C 1
ATOM 1664 O O . VAL A 1 204 ? 6.594 -9.111 15.542 1.00 79.88 204 VAL A O 1
ATOM 1667 N N . PRO A 1 205 ? 8.413 -8.002 16.269 1.00 82.31 205 PRO A N 1
ATOM 1668 C CA . PRO A 1 205 ? 9.143 -6.800 16.683 1.00 82.31 205 PRO A CA 1
ATOM 1669 C C . PRO A 1 205 ? 9.328 -5.826 15.500 1.00 82.31 205 PRO A C 1
ATOM 1671 O O . PRO A 1 205 ? 9.539 -6.255 14.368 1.00 82.31 205 PRO A O 1
ATOM 1674 N N . TRP A 1 206 ? 9.271 -4.512 15.750 1.00 84.88 206 TRP A N 1
ATOM 1675 C CA . TRP A 1 206 ? 9.527 -3.487 14.726 1.00 84.88 206 TRP A CA 1
ATOM 1676 C C . TRP A 1 206 ? 10.226 -2.254 15.306 1.00 84.88 206 TRP A C 1
ATOM 1678 O O . TRP A 1 206 ? 9.595 -1.261 15.675 1.00 84.88 206 TRP A O 1
ATOM 1688 N N . ASN A 1 207 ? 11.552 -2.329 15.393 1.00 85.25 207 ASN A N 1
ATOM 1689 C CA . ASN A 1 207 ? 12.427 -1.253 15.857 1.00 85.25 207 ASN A CA 1
ATOM 1690 C C . ASN A 1 207 ? 13.561 -1.005 14.841 1.00 85.25 207 ASN A C 1
ATOM 1692 O O . ASN A 1 207 ? 13.678 -1.723 13.847 1.00 85.25 207 ASN A O 1
ATOM 1696 N N . GLU A 1 208 ? 14.388 0.018 15.070 1.00 83.88 208 GLU A N 1
ATOM 1697 C CA . GLU A 1 208 ? 15.470 0.378 14.141 1.00 83.88 208 GLU A CA 1
ATOM 1698 C C . GLU A 1 208 ? 16.453 -0.772 13.891 1.00 83.88 208 GLU A C 1
ATOM 1700 O O . GLU A 1 208 ? 16.847 -0.988 12.748 1.00 83.88 208 GLU A O 1
ATOM 1705 N N . GLU A 1 209 ? 16.796 -1.541 14.924 1.00 85.12 209 GLU A N 1
ATOM 1706 C CA . GLU A 1 209 ? 17.692 -2.697 14.828 1.00 85.12 209 GLU A CA 1
ATOM 1707 C C . GLU A 1 209 ? 17.123 -3.772 13.890 1.00 85.12 209 GLU A C 1
ATOM 1709 O O . GLU A 1 209 ? 17.755 -4.117 12.890 1.00 85.12 209 GLU A O 1
ATOM 1714 N N . ILE A 1 210 ? 15.876 -4.198 14.119 1.00 85.94 210 ILE A N 1
ATOM 1715 C CA . ILE A 1 210 ? 15.164 -5.170 13.276 1.00 85.94 210 ILE A CA 1
ATOM 1716 C C . ILE A 1 210 ? 15.038 -4.664 11.835 1.00 85.94 210 ILE A C 1
ATOM 1718 O O . ILE A 1 210 ? 15.218 -5.427 10.882 1.00 85.94 210 ILE A O 1
ATOM 1722 N N . ILE A 1 211 ? 14.765 -3.369 11.644 1.00 84.69 211 ILE A N 1
ATOM 1723 C CA . ILE A 1 211 ? 14.702 -2.758 10.311 1.00 84.69 211 ILE A CA 1
ATOM 1724 C C . ILE A 1 211 ? 16.056 -2.879 9.597 1.00 84.69 211 ILE A C 1
ATOM 1726 O O . ILE A 1 211 ? 16.090 -3.220 8.410 1.00 84.69 211 ILE A O 1
ATOM 1730 N N . GLN A 1 212 ? 17.172 -2.614 10.286 1.00 86.81 212 GLN A N 1
ATOM 1731 C CA . GLN A 1 212 ? 18.508 -2.755 9.699 1.00 86.81 212 GLN A CA 1
ATOM 1732 C C . GLN A 1 212 ? 18.837 -4.213 9.379 1.00 86.81 212 GLN A C 1
ATOM 1734 O O . GLN A 1 212 ? 19.295 -4.495 8.270 1.00 86.81 212 GLN A O 1
ATOM 1739 N N . GLU A 1 213 ? 18.534 -5.149 10.278 1.00 86.88 213 GLU A N 1
ATOM 1740 C CA . GLU A 1 213 ? 18.712 -6.583 10.029 1.00 86.88 213 GLU A CA 1
ATOM 1741 C C . GLU A 1 213 ? 17.970 -7.035 8.768 1.00 86.88 213 GLU A C 1
ATOM 1743 O O . GLU A 1 213 ? 18.553 -7.679 7.890 1.00 86.88 213 GLU A O 1
ATOM 1748 N N . CYS A 1 214 ? 16.708 -6.622 8.618 1.00 85.50 214 CYS A N 1
ATOM 1749 C CA . CYS A 1 214 ? 15.915 -6.936 7.435 1.00 85.50 214 CYS A CA 1
ATOM 1750 C C . CYS A 1 214 ? 16.530 -6.337 6.162 1.00 85.50 214 CYS A C 1
ATOM 1752 O O . CYS A 1 214 ? 16.626 -7.018 5.136 1.00 85.50 214 CYS A O 1
ATOM 1754 N N . LYS A 1 215 ? 16.992 -5.079 6.205 1.00 87.69 215 LYS A N 1
ATOM 1755 C CA . LYS A 1 215 ? 17.657 -4.427 5.062 1.00 87.69 215 LYS A CA 1
ATOM 1756 C C . LYS A 1 215 ? 18.922 -5.175 4.641 1.00 87.69 215 LYS A C 1
ATOM 1758 O O . LYS A 1 215 ? 19.117 -5.406 3.443 1.00 87.69 215 LYS A O 1
ATOM 1763 N N . VAL A 1 216 ? 19.756 -5.589 5.596 1.00 87.19 216 VAL A N 1
ATOM 1764 C CA . VAL A 1 216 ? 20.973 -6.368 5.324 1.00 87.19 216 VAL A CA 1
ATOM 1765 C C . VAL A 1 216 ? 20.612 -7.742 4.755 1.00 87.19 216 VAL A C 1
ATOM 1767 O O . VAL A 1 216 ? 21.193 -8.151 3.746 1.00 87.19 216 VAL A O 1
ATOM 1770 N N . TYR A 1 217 ? 19.617 -8.427 5.329 1.00 86.69 217 TYR A N 1
ATOM 1771 C CA . TYR A 1 217 ? 19.127 -9.711 4.826 1.00 86.69 217 TYR A CA 1
ATOM 1772 C C . TYR A 1 217 ? 18.693 -9.614 3.358 1.00 86.69 217 TYR A C 1
ATOM 1774 O O . TYR A 1 217 ? 19.206 -10.353 2.517 1.00 86.69 217 TYR A O 1
ATOM 1782 N N . PHE A 1 218 ? 17.815 -8.667 3.010 1.00 81.50 218 PHE A N 1
ATOM 1783 C CA . PHE A 1 218 ? 17.344 -8.511 1.629 1.00 81.50 218 PHE A CA 1
ATOM 1784 C C . PHE A 1 218 ? 18.421 -7.988 0.673 1.00 81.50 218 PHE A C 1
ATOM 1786 O O . PHE A 1 218 ? 18.356 -8.265 -0.523 1.00 81.50 218 PHE A O 1
ATOM 1793 N N . SER A 1 219 ? 19.417 -7.239 1.152 1.00 80.50 219 SER A N 1
ATOM 1794 C CA . SER A 1 219 ? 20.583 -6.862 0.342 1.00 80.50 219 SER A CA 1
ATOM 1795 C C . SER A 1 219 ? 21.421 -8.089 -0.034 1.00 80.50 219 SER A C 1
ATOM 1797 O O . SER A 1 219 ? 21.717 -8.309 -1.208 1.00 80.50 219 SER A O 1
ATOM 1799 N N . ASN A 1 220 ? 21.714 -8.952 0.943 1.00 78.44 220 ASN A N 1
ATOM 1800 C CA . ASN A 1 220 ? 22.477 -10.180 0.728 1.00 78.44 220 ASN A CA 1
ATOM 1801 C C . ASN A 1 220 ? 21.699 -11.218 -0.085 1.00 78.44 220 ASN A C 1
ATOM 1803 O O . ASN A 1 220 ? 22.275 -11.841 -0.972 1.00 78.44 220 ASN A O 1
ATOM 1807 N N . LYS A 1 221 ? 20.391 -11.364 0.164 1.00 75.44 221 LYS A N 1
ATOM 1808 C CA . LYS A 1 221 ? 19.503 -12.216 -0.635 1.00 75.44 221 LYS A CA 1
ATOM 1809 C C . LYS A 1 221 ? 19.460 -11.743 -2.083 1.00 75.44 221 LYS A C 1
ATOM 1811 O O . LYS A 1 221 ? 19.704 -12.548 -2.966 1.00 75.44 221 LYS A O 1
ATOM 1816 N N . ARG A 1 222 ? 19.308 -10.434 -2.334 1.00 63.59 222 ARG A N 1
ATOM 1817 C CA . ARG A 1 222 ? 19.429 -9.874 -3.692 1.00 63.59 222 ARG A CA 1
ATOM 1818 C C . ARG A 1 222 ? 20.787 -10.175 -4.318 1.00 63.59 222 ARG A C 1
ATOM 1820 O O . ARG A 1 222 ? 20.816 -10.587 -5.465 1.00 63.59 222 ARG A O 1
ATOM 1827 N N . LYS A 1 223 ? 21.900 -10.012 -3.597 1.00 61.75 223 LYS A N 1
ATOM 1828 C CA . LYS A 1 223 ? 23.240 -10.345 -4.113 1.00 61.75 223 LYS A CA 1
ATOM 1829 C C . LYS A 1 223 ? 23.354 -11.831 -4.484 1.00 61.75 223 LYS A C 1
ATOM 1831 O O . LYS A 1 223 ? 23.775 -12.142 -5.587 1.00 61.75 223 LYS A O 1
ATOM 1836 N N . SER A 1 224 ? 22.869 -12.719 -3.617 1.00 60.62 224 SER A N 1
ATOM 1837 C CA . SER A 1 224 ? 22.774 -14.164 -3.858 1.00 60.62 224 SER A CA 1
ATOM 1838 C C . SER A 1 224 ? 21.873 -14.501 -5.050 1.00 60.62 224 SER A C 1
ATOM 1840 O O . SER A 1 224 ? 22.245 -15.314 -5.883 1.00 60.62 224 SER A O 1
ATOM 1842 N N . ASP A 1 225 ? 20.711 -13.862 -5.184 1.00 57.97 225 ASP A N 1
ATOM 1843 C CA . ASP A 1 225 ? 19.800 -14.049 -6.317 1.00 57.97 225 ASP A CA 1
ATOM 1844 C C . ASP A 1 225 ? 20.428 -13.538 -7.624 1.00 57.97 225 ASP A C 1
ATOM 1846 O O . ASP A 1 225 ? 20.324 -14.197 -8.652 1.00 57.97 225 ASP A O 1
ATOM 1850 N N . LEU A 1 226 ? 21.146 -12.409 -7.592 1.00 54.44 226 LEU A N 1
ATOM 1851 C CA . LEU A 1 226 ? 21.920 -11.869 -8.721 1.00 54.44 226 LEU A CA 1
ATOM 1852 C C . LEU A 1 226 ? 23.107 -12.763 -9.104 1.00 54.44 226 LEU A C 1
ATOM 1854 O O . LEU A 1 226 ? 23.535 -12.760 -10.263 1.00 54.44 226 LEU A O 1
ATOM 1858 N N . ASP A 1 227 ? 23.644 -13.511 -8.145 1.00 53.66 227 ASP A N 1
ATOM 1859 C CA . ASP A 1 227 ? 24.692 -14.500 -8.366 1.00 53.66 227 ASP A CA 1
ATOM 1860 C C . ASP A 1 227 ? 24.099 -15.835 -8.856 1.00 53.66 227 ASP A C 1
ATOM 1862 O O . ASP A 1 227 ? 24.623 -16.438 -9.782 1.00 53.66 227 ASP A O 1
ATOM 1866 N N . ASN A 1 228 ? 22.908 -16.233 -8.405 1.00 51.97 228 ASN A N 1
ATOM 1867 C CA . ASN A 1 228 ? 22.168 -17.381 -8.947 1.00 51.97 228 ASN A CA 1
ATOM 1868 C C . ASN A 1 228 ? 21.644 -17.118 -10.370 1.00 51.97 228 ASN A C 1
ATOM 1870 O O . ASN A 1 228 ? 21.630 -18.017 -11.213 1.00 51.97 228 ASN A O 1
ATOM 1874 N N . ILE A 1 229 ? 21.290 -15.867 -10.678 1.00 48.06 229 ILE A N 1
ATOM 1875 C CA . ILE A 1 229 ? 21.026 -15.391 -12.040 1.00 48.06 229 ILE A CA 1
ATOM 1876 C C . ILE A 1 229 ? 22.289 -15.490 -12.925 1.00 48.06 229 ILE A C 1
ATOM 1878 O O . ILE A 1 229 ? 22.146 -15.563 -14.142 1.00 48.06 229 ILE A O 1
ATOM 1882 N N . GLN A 1 230 ? 23.518 -15.594 -12.387 1.00 48.22 230 GLN A N 1
ATOM 1883 C CA . GLN A 1 230 ? 24.714 -15.857 -13.218 1.00 48.22 230 GLN A CA 1
ATOM 1884 C C . GLN A 1 230 ? 24.631 -17.186 -13.977 1.00 48.22 230 GLN A C 1
ATOM 1886 O O . GLN A 1 230 ? 25.299 -17.331 -14.997 1.00 48.22 230 GLN A O 1
ATOM 1891 N N . ASN A 1 231 ? 23.791 -18.124 -13.528 1.00 48.97 231 ASN A N 1
ATOM 1892 C CA . ASN A 1 231 ? 23.574 -19.403 -14.201 1.00 48.97 231 ASN A CA 1
ATOM 1893 C C . ASN A 1 231 ? 22.459 -19.361 -15.261 1.00 48.97 231 ASN A C 1
ATOM 1895 O O . ASN A 1 231 ? 22.174 -20.386 -15.885 1.00 48.97 231 ASN A O 1
ATOM 1899 N N . TYR A 1 232 ? 21.843 -18.197 -15.518 1.00 48.53 232 TYR A N 1
ATOM 1900 C CA . TYR A 1 232 ? 20.929 -18.026 -16.648 1.00 48.53 232 TYR A CA 1
ATOM 1901 C C . TYR A 1 232 ? 21.710 -18.035 -17.971 1.00 48.53 232 TYR A C 1
ATOM 1903 O O . TYR A 1 232 ? 22.172 -17.006 -18.466 1.00 48.53 232 TYR A O 1
ATOM 1911 N N . LYS A 1 233 ? 21.804 -19.211 -18.595 1.00 55.16 233 LYS A N 1
ATOM 1912 C CA . LYS A 1 233 ? 22.022 -19.332 -20.040 1.00 55.16 233 LYS A CA 1
ATOM 1913 C C . LYS A 1 233 ? 20.715 -18.990 -20.759 1.00 55.16 233 LYS A C 1
ATOM 1915 O O . LYS A 1 233 ? 19.978 -19.898 -21.111 1.00 55.16 233 LYS A O 1
ATOM 1920 N N . ASN A 1 234 ? 20.408 -17.708 -20.959 1.00 56.28 234 ASN A N 1
ATOM 1921 C CA . ASN A 1 234 ? 19.350 -17.318 -21.895 1.00 56.28 234 ASN A CA 1
ATOM 1922 C C . ASN A 1 234 ? 19.920 -16.432 -23.003 1.00 56.28 234 ASN A C 1
ATOM 1924 O O . ASN A 1 234 ? 20.536 -15.400 -22.749 1.00 56.28 234 ASN A O 1
ATOM 1928 N N . GLU A 1 235 ? 19.686 -16.881 -24.230 1.00 59.94 235 GLU A N 1
ATOM 1929 C CA . GLU A 1 235 ? 20.165 -16.373 -25.516 1.00 59.94 235 GLU A CA 1
ATOM 1930 C C . GLU A 1 235 ? 19.398 -15.128 -25.994 1.00 59.94 235 GLU A C 1
ATOM 1932 O O . GLU A 1 235 ? 19.174 -14.992 -27.189 1.00 59.94 235 GLU A O 1
ATOM 1937 N N . ARG A 1 236 ? 18.937 -14.258 -25.083 1.00 68.69 236 ARG A N 1
ATOM 1938 C CA . ARG A 1 236 ? 18.124 -13.089 -25.457 1.00 68.69 236 ARG A CA 1
ATOM 1939 C C . ARG A 1 236 ? 18.910 -11.792 -25.422 1.00 68.69 236 ARG A C 1
ATOM 1941 O O . ARG A 1 236 ? 19.754 -11.635 -24.540 1.00 68.69 236 ARG A O 1
ATOM 1948 N N . THR A 1 237 ? 18.595 -10.871 -26.326 1.00 76.81 237 THR A N 1
ATOM 1949 C CA . THR A 1 237 ? 19.101 -9.486 -26.305 1.00 76.81 237 THR A CA 1
ATOM 1950 C C . THR A 1 237 ? 18.301 -8.613 -25.329 1.00 76.81 237 THR A C 1
ATOM 1952 O O . THR A 1 237 ? 17.242 -9.011 -24.826 1.00 76.81 237 THR A O 1
ATOM 1955 N N . ILE A 1 238 ? 18.821 -7.421 -25.001 1.00 74.56 238 ILE A N 1
ATOM 1956 C CA . ILE A 1 238 ? 18.134 -6.442 -24.141 1.00 74.56 238 ILE A CA 1
ATOM 1957 C C . ILE A 1 238 ? 16.748 -6.117 -24.708 1.00 74.56 238 ILE A C 1
ATOM 1959 O O . ILE A 1 238 ? 15.781 -6.085 -23.947 1.00 74.56 238 ILE A O 1
ATOM 1963 N N . ASP A 1 239 ? 16.638 -5.953 -26.023 1.00 71.62 239 ASP A N 1
ATOM 1964 C CA . ASP A 1 239 ? 15.400 -5.565 -26.702 1.00 71.62 239 ASP A CA 1
ATOM 1965 C C . ASP A 1 239 ? 14.334 -6.664 -26.630 1.00 71.62 239 ASP A C 1
ATOM 1967 O O . ASP A 1 239 ? 13.167 -6.401 -26.313 1.00 71.62 239 ASP A O 1
ATOM 1971 N N . GLU A 1 240 ? 14.737 -7.924 -26.803 1.00 74.50 240 GLU A N 1
ATOM 1972 C CA . GLU A 1 240 ? 13.860 -9.085 -26.635 1.00 74.50 240 GLU A CA 1
ATOM 1973 C C . GLU A 1 240 ? 13.361 -9.221 -25.189 1.00 74.50 240 GLU A C 1
ATOM 1975 O O . GLU A 1 240 ? 12.182 -9.506 -24.942 1.00 74.50 240 GLU A O 1
ATOM 1980 N N . GLU A 1 241 ? 14.237 -8.991 -24.209 1.00 75.62 241 GLU A N 1
ATOM 1981 C CA . GLU A 1 241 ? 13.887 -9.115 -22.796 1.00 75.62 241 GLU A CA 1
ATOM 1982 C C . GLU A 1 241 ? 12.996 -7.954 -22.322 1.00 75.62 241 GLU A C 1
ATOM 1984 O O . GLU A 1 241 ? 12.015 -8.188 -21.610 1.00 75.62 241 GLU A O 1
ATOM 1989 N N . ILE A 1 242 ? 13.252 -6.721 -22.777 1.00 74.75 242 ILE A N 1
ATOM 1990 C CA . ILE A 1 242 ? 12.362 -5.568 -22.565 1.00 74.75 242 ILE A CA 1
ATOM 1991 C C . ILE A 1 242 ? 10.987 -5.850 -23.178 1.00 74.75 242 ILE A C 1
ATOM 1993 O O . ILE A 1 242 ? 9.962 -5.699 -22.505 1.00 74.75 242 ILE A O 1
ATOM 1997 N N . THR A 1 243 ? 10.948 -6.328 -24.424 1.00 73.75 243 THR A N 1
ATOM 1998 C CA . THR A 1 243 ? 9.704 -6.655 -25.134 1.00 73.75 243 THR A CA 1
ATOM 1999 C C . THR A 1 243 ? 8.901 -7.723 -24.397 1.00 73.75 243 THR A C 1
ATOM 2001 O O . THR A 1 243 ? 7.681 -7.594 -24.235 1.00 73.75 243 THR A O 1
ATOM 2004 N N . ARG A 1 244 ? 9.560 -8.765 -23.881 1.00 77.56 244 ARG A N 1
ATOM 2005 C CA . ARG A 1 244 ? 8.926 -9.803 -23.059 1.00 77.56 244 ARG A CA 1
ATOM 2006 C C . ARG A 1 244 ? 8.325 -9.227 -21.779 1.00 77.56 244 ARG A C 1
ATOM 2008 O O . ARG A 1 244 ? 7.172 -9.523 -21.458 1.00 77.56 244 ARG A O 1
ATOM 2015 N N . VAL A 1 245 ? 9.091 -8.414 -21.052 1.00 72.81 245 VAL A N 1
ATOM 2016 C CA . VAL A 1 245 ? 8.681 -7.804 -19.779 1.00 72.81 245 VAL A CA 1
ATOM 2017 C C . VAL A 1 245 ? 7.473 -6.881 -19.970 1.00 72.81 245 VAL A C 1
ATOM 2019 O O . VAL A 1 245 ? 6.492 -6.969 -19.219 1.00 72.81 245 VAL A O 1
ATOM 2022 N N . LEU A 1 246 ? 7.489 -6.052 -21.016 1.00 72.62 246 LEU A N 1
ATOM 2023 C CA . LEU A 1 246 ? 6.367 -5.183 -21.379 1.00 72.62 246 LEU A CA 1
ATOM 2024 C C . LEU A 1 246 ? 5.114 -5.997 -21.728 1.00 72.62 246 LEU A C 1
ATOM 2026 O O . LEU A 1 246 ? 4.029 -5.727 -21.205 1.00 72.62 246 LEU A O 1
ATOM 2030 N N . ASN A 1 247 ? 5.265 -7.041 -22.546 1.00 71.75 247 ASN A N 1
ATOM 2031 C CA . ASN A 1 247 ? 4.169 -7.926 -22.934 1.00 71.75 247 ASN A CA 1
ATOM 2032 C C . ASN A 1 247 ? 3.539 -8.659 -21.749 1.00 71.75 247 ASN A C 1
ATOM 2034 O O . ASN A 1 247 ? 2.311 -8.707 -21.641 1.00 71.75 247 ASN A O 1
ATOM 2038 N N . GLN A 1 248 ? 4.364 -9.203 -20.852 1.00 71.44 248 GLN A N 1
ATOM 2039 C CA . GLN A 1 248 ? 3.904 -9.874 -19.640 1.00 71.44 248 GLN A CA 1
ATOM 2040 C C . GLN A 1 248 ? 3.114 -8.909 -18.748 1.00 71.44 248 GLN A C 1
ATOM 2042 O O . GLN A 1 248 ? 2.013 -9.234 -18.310 1.00 71.44 248 GLN A O 1
ATOM 2047 N N . THR A 1 249 ? 3.631 -7.694 -18.542 1.00 67.44 249 THR A N 1
ATOM 2048 C CA . THR A 1 249 ? 2.966 -6.663 -17.729 1.00 67.44 249 THR A CA 1
ATOM 2049 C C . THR A 1 249 ? 1.592 -6.307 -18.282 1.00 67.44 249 THR A C 1
ATOM 2051 O O . THR A 1 249 ? 0.627 -6.172 -17.529 1.00 67.44 249 THR A O 1
ATOM 2054 N N . LEU A 1 250 ? 1.484 -6.181 -19.602 1.00 67.06 250 LEU A N 1
ATOM 2055 C CA . LEU A 1 250 ? 0.230 -5.842 -20.261 1.00 67.06 250 LEU A CA 1
ATOM 2056 C C . LEU A 1 250 ? -0.795 -6.965 -20.256 1.00 67.06 250 LEU A C 1
ATOM 2058 O O . LEU A 1 250 ? -1.974 -6.679 -20.072 1.00 67.06 250 LEU A O 1
ATOM 2062 N N . ASN A 1 251 ? -0.364 -8.215 -20.432 1.00 68.00 251 ASN A N 1
ATOM 2063 C CA . ASN A 1 251 ? -1.252 -9.376 -20.329 1.00 68.00 251 ASN A CA 1
ATOM 2064 C C . ASN A 1 251 ? -1.895 -9.459 -18.941 1.00 68.00 251 ASN A C 1
ATOM 2066 O O . ASN A 1 251 ? -3.069 -9.793 -18.812 1.00 68.00 251 ASN A O 1
ATOM 2070 N N . THR A 1 252 ? -1.141 -9.104 -17.901 1.00 65.56 252 THR A N 1
ATOM 2071 C CA . THR A 1 252 ? -1.670 -9.030 -16.538 1.00 65.56 252 THR A CA 1
ATOM 2072 C C . THR A 1 252 ? -2.573 -7.808 -16.335 1.00 65.56 252 THR A C 1
ATOM 2074 O O . THR A 1 252 ? -3.562 -7.887 -15.610 1.00 65.56 252 THR A O 1
ATOM 2077 N N . PHE A 1 253 ? -2.252 -6.674 -16.968 1.00 63.22 253 PHE A N 1
ATOM 2078 C CA . PHE A 1 253 ? -2.972 -5.407 -16.797 1.00 63.22 253 PHE A CA 1
ATOM 2079 C C . PHE A 1 253 ? -4.314 -5.348 -17.545 1.00 63.22 253 PHE A C 1
ATOM 2081 O O . PHE A 1 253 ? -5.279 -4.774 -17.037 1.00 63.22 253 PHE A O 1
ATOM 2088 N N . PHE A 1 254 ? -4.400 -5.951 -18.732 1.00 58.78 254 PHE A N 1
ATOM 2089 C CA . PHE A 1 254 ? -5.593 -5.952 -19.575 1.00 58.78 254 PHE A CA 1
ATOM 2090 C C . PHE A 1 254 ? -6.094 -7.377 -19.790 1.00 58.78 254 PHE A C 1
ATOM 2092 O O . PHE A 1 254 ? -5.703 -8.051 -20.736 1.00 58.78 254 PHE A O 1
ATOM 2099 N N . LYS A 1 255 ? -7.035 -7.822 -18.949 1.00 55.84 255 LYS A N 1
ATOM 2100 C CA . LYS A 1 255 ? -7.753 -9.095 -19.149 1.00 55.84 255 LYS A CA 1
ATOM 2101 C C . LYS A 1 255 ? -8.706 -9.095 -20.366 1.00 55.84 255 LYS A C 1
ATOM 2103 O O . LYS A 1 255 ? -9.467 -10.042 -20.522 1.00 55.84 255 LYS A O 1
ATOM 2108 N N . VAL A 1 256 ? -8.709 -8.054 -21.210 1.00 48.25 256 VAL A N 1
ATOM 2109 C CA . VAL A 1 256 ? -9.632 -7.905 -22.351 1.00 48.25 256 VAL A CA 1
ATOM 2110 C C . VAL A 1 256 ? -8.961 -7.180 -23.535 1.00 48.25 256 VAL A C 1
ATOM 2112 O O . VAL A 1 256 ? -8.329 -6.144 -23.345 1.00 48.25 256 VAL A O 1
ATOM 2115 N N . ASN A 1 257 ? -9.189 -7.740 -24.732 1.00 56.97 257 ASN A N 1
ATOM 2116 C CA . ASN A 1 257 ? -8.911 -7.316 -26.119 1.00 56.97 257 ASN A CA 1
ATOM 2117 C C . ASN A 1 257 ? -7.455 -6.958 -26.530 1.00 56.97 257 ASN A C 1
ATOM 2119 O O . ASN A 1 257 ? -6.849 -6.007 -26.034 1.00 56.97 257 ASN A O 1
ATOM 2123 N N . ASN A 1 258 ? -6.929 -7.683 -27.529 1.00 65.75 258 ASN A N 1
ATOM 2124 C CA . ASN A 1 258 ? -5.549 -7.580 -28.034 1.00 65.75 258 ASN A CA 1
ATOM 2125 C C . ASN A 1 258 ? -5.230 -6.219 -28.676 1.00 65.75 258 ASN A C 1
ATOM 2127 O O . ASN A 1 258 ? -4.118 -5.716 -28.518 1.00 65.75 258 ASN A O 1
ATOM 2131 N N . ASP A 1 259 ? -6.197 -5.579 -29.334 1.00 64.81 259 ASP A N 1
ATOM 2132 C CA . ASP A 1 259 ? -5.957 -4.316 -30.050 1.00 64.81 259 ASP A CA 1
ATOM 2133 C C . ASP A 1 259 ? -5.610 -3.160 -29.107 1.00 64.81 259 ASP A C 1
ATOM 2135 O O . ASP A 1 259 ? -4.732 -2.340 -29.382 1.00 64.81 259 ASP A O 1
ATOM 2139 N N . PHE A 1 260 ? -6.261 -3.112 -27.942 1.00 65.81 260 PHE A N 1
ATOM 2140 C CA . PHE A 1 260 ? -5.983 -2.089 -26.939 1.00 65.81 260 PHE A CA 1
ATOM 2141 C C . PHE A 1 260 ? -4.596 -2.274 -26.313 1.00 65.81 260 PHE A C 1
ATOM 2143 O O . PHE A 1 260 ? -3.875 -1.301 -26.085 1.00 65.81 260 PHE A O 1
ATOM 2150 N N . LYS A 1 261 ? -4.200 -3.532 -26.095 1.00 68.56 261 LYS A N 1
ATOM 2151 C CA . LYS A 1 261 ? -2.864 -3.896 -25.625 1.00 68.56 261 LYS A CA 1
ATOM 2152 C C . LYS A 1 261 ? -1.784 -3.463 -26.620 1.00 68.56 261 LYS A C 1
ATOM 2154 O O . LYS A 1 261 ? -0.819 -2.818 -26.210 1.00 68.56 261 LYS A O 1
ATOM 2159 N N . ASN A 1 262 ? -1.966 -3.766 -27.905 1.00 73.50 262 ASN A N 1
ATOM 2160 C CA . ASN A 1 262 ? -1.011 -3.425 -28.962 1.00 73.50 262 ASN A CA 1
ATOM 2161 C C . ASN A 1 262 ? -0.838 -1.910 -29.102 1.00 73.50 262 ASN A C 1
ATOM 2163 O O . ASN A 1 262 ? 0.283 -1.413 -29.157 1.00 73.50 262 ASN A O 1
ATOM 2167 N N . ARG A 1 263 ? -1.941 -1.158 -29.028 1.00 78.38 263 ARG A N 1
ATOM 2168 C CA . ARG A 1 263 ? -1.904 0.308 -29.041 1.00 78.38 263 ARG A CA 1
ATOM 2169 C C . ARG A 1 263 ? -1.100 0.888 -27.875 1.00 78.38 263 ARG A C 1
ATOM 2171 O O . ARG A 1 263 ? -0.385 1.870 -28.044 1.00 78.38 263 ARG A O 1
ATOM 2178 N N . ILE A 1 264 ? -1.211 0.303 -26.684 1.00 75.69 264 ILE A N 1
ATOM 2179 C CA . ILE A 1 264 ? -0.470 0.774 -25.506 1.00 75.69 264 ILE A CA 1
ATOM 2180 C C . ILE A 1 264 ? 1.011 0.402 -25.583 1.00 75.69 264 ILE A C 1
ATOM 2182 O O . ILE A 1 264 ? 1.840 1.237 -25.220 1.00 75.69 264 ILE A O 1
ATOM 2186 N N . LEU A 1 265 ? 1.350 -0.791 -26.090 1.00 75.88 265 LEU A N 1
ATOM 2187 C CA . LEU A 1 265 ? 2.741 -1.149 -26.402 1.00 75.88 265 LEU A CA 1
ATOM 2188 C C . LEU A 1 265 ? 3.365 -0.115 -27.319 1.00 75.88 265 LEU A C 1
ATOM 2190 O O . LEU A 1 265 ? 4.420 0.420 -27.010 1.00 75.88 265 LEU A O 1
ATOM 2194 N N . GLU A 1 266 ? 2.681 0.199 -28.410 1.00 82.12 266 GLU A N 1
ATOM 2195 C CA . GLU A 1 266 ? 3.195 1.105 -29.423 1.00 82.12 266 GLU A CA 1
ATOM 2196 C C . GLU A 1 266 ? 3.371 2.533 -28.886 1.00 82.12 266 GLU A C 1
ATOM 2198 O O . GLU A 1 266 ? 4.373 3.179 -29.188 1.00 82.12 266 GLU A O 1
ATOM 2203 N N . ILE A 1 267 ? 2.460 3.009 -28.023 1.00 85.75 267 ILE A N 1
ATOM 2204 C CA . ILE A 1 267 ? 2.628 4.275 -27.288 1.00 85.75 267 ILE A CA 1
ATOM 2205 C C . ILE A 1 267 ? 3.925 4.260 -26.471 1.00 85.75 267 ILE A C 1
ATOM 2207 O O . ILE A 1 267 ? 4.681 5.228 -26.519 1.00 85.75 267 ILE A O 1
ATOM 2211 N N . PHE A 1 268 ? 4.193 3.180 -25.731 1.00 82.06 268 PHE A N 1
ATOM 2212 C CA . PHE A 1 268 ? 5.382 3.066 -24.884 1.00 82.06 268 PHE A CA 1
ATOM 2213 C C . PHE A 1 268 ? 6.667 2.945 -25.696 1.00 82.06 268 PHE A C 1
ATOM 2215 O O . PHE A 1 268 ? 7.607 3.701 -25.468 1.00 82.06 268 PHE A O 1
ATOM 2222 N N . VAL A 1 269 ? 6.683 2.050 -26.677 1.00 81.75 269 VAL A N 1
ATOM 2223 C CA . VAL A 1 269 ? 7.814 1.846 -27.583 1.00 81.75 269 VAL A CA 1
ATOM 2224 C C . VAL A 1 269 ? 8.181 3.162 -28.268 1.00 81.75 269 VAL A C 1
ATOM 2226 O O . VAL A 1 269 ? 9.317 3.609 -28.157 1.00 81.75 269 VAL A O 1
ATOM 2229 N N . SER A 1 270 ? 7.200 3.873 -28.836 1.00 85.19 270 SER A N 1
ATOM 2230 C CA . SER A 1 270 ? 7.425 5.180 -29.466 1.00 85.19 270 SER A CA 1
ATOM 2231 C C . SER A 1 270 ? 7.825 6.289 -28.484 1.00 85.19 270 SER A C 1
ATOM 2233 O O . SER A 1 270 ? 8.537 7.213 -28.870 1.00 85.19 270 SER A O 1
ATOM 2235 N N . ARG A 1 271 ? 7.357 6.256 -27.228 1.00 85.31 271 ARG A N 1
ATOM 2236 C CA . ARG A 1 271 ? 7.695 7.278 -26.221 1.00 85.31 271 ARG A CA 1
ATOM 2237 C C . ARG A 1 271 ? 9.148 7.190 -25.779 1.00 85.31 271 ARG A C 1
ATOM 2239 O O . ARG A 1 271 ? 9.768 8.231 -25.570 1.00 85.31 271 ARG A O 1
ATOM 2246 N N . TYR A 1 272 ? 9.644 5.969 -25.624 1.00 82.25 272 TYR A N 1
ATOM 2247 C CA . TYR A 1 272 ? 10.971 5.683 -25.088 1.00 82.25 272 TYR A CA 1
ATOM 2248 C C . TYR A 1 272 ? 11.996 5.322 -26.168 1.00 82.25 272 TYR A C 1
ATOM 2250 O O . TYR A 1 272 ? 13.170 5.201 -25.841 1.00 82.25 272 TYR A O 1
ATOM 2258 N N . GLY A 1 273 ? 11.572 5.210 -27.431 1.00 78.62 273 GLY A N 1
ATOM 2259 C CA . GLY A 1 273 ? 12.454 4.878 -28.548 1.00 78.62 273 GLY A CA 1
ATOM 2260 C C . GLY A 1 273 ? 12.952 3.437 -28.500 1.00 78.62 273 GLY A C 1
ATOM 2261 O O . GLY A 1 273 ? 14.125 3.184 -28.733 1.00 78.62 273 GLY A O 1
ATOM 2262 N N . LEU A 1 274 ? 12.074 2.499 -28.132 1.00 74.12 274 LEU A N 1
ATOM 2263 C CA . LEU A 1 274 ? 12.408 1.069 -28.009 1.00 74.12 274 LEU A CA 1
ATOM 2264 C C . LEU A 1 274 ? 12.323 0.315 -29.353 1.00 74.12 274 LEU A C 1
ATOM 2266 O O . LEU A 1 274 ? 12.356 -0.907 -29.368 1.00 74.12 274 LEU A O 1
ATOM 2270 N N . ASP A 1 275 ? 12.116 1.038 -30.454 1.00 73.38 275 ASP A N 1
ATOM 2271 C CA . ASP A 1 275 ? 12.026 0.557 -31.841 1.00 73.38 275 ASP A CA 1
ATOM 2272 C C . ASP A 1 275 ? 13.135 1.160 -32.721 1.00 73.38 275 ASP A C 1
ATOM 2274 O O . ASP A 1 275 ? 12.915 1.412 -33.904 1.00 73.38 275 ASP A O 1
ATOM 2278 N N . ASP A 1 276 ? 14.281 1.498 -32.122 1.00 73.00 276 ASP A N 1
ATOM 2279 C CA . ASP A 1 276 ? 15.397 2.217 -32.756 1.00 73.00 276 ASP A CA 1
ATOM 2280 C C . ASP A 1 276 ? 15.036 3.601 -33.323 1.00 73.00 276 ASP A C 1
ATOM 2282 O O . ASP A 1 276 ? 15.837 4.243 -34.010 1.00 73.00 276 ASP A O 1
ATOM 2286 N N . THR A 1 277 ? 13.841 4.118 -33.012 1.00 78.81 277 THR A N 1
ATOM 2287 C CA . THR A 1 277 ? 13.460 5.492 -33.341 1.00 78.81 277 THR A CA 1
ATOM 2288 C C . THR A 1 277 ? 13.735 6.439 -32.174 1.00 78.81 277 THR A C 1
ATOM 2290 O O . THR A 1 277 ? 13.640 6.044 -31.012 1.00 78.81 277 THR A O 1
ATOM 2293 N N . PRO A 1 278 ? 14.047 7.724 -32.431 1.00 80.25 278 PRO A N 1
ATOM 2294 C CA . PRO A 1 278 ? 14.181 8.701 -31.360 1.00 80.25 278 PRO A CA 1
ATOM 2295 C C . PRO A 1 278 ? 12.901 8.794 -30.510 1.00 80.25 278 PRO A C 1
ATOM 2297 O O . PRO A 1 278 ? 11.794 8.750 -31.061 1.00 80.25 278 PRO A O 1
ATOM 2300 N N . PRO A 1 279 ? 13.022 8.987 -29.183 1.00 86.94 279 PRO A N 1
ATOM 2301 C CA . PRO A 1 279 ? 11.874 9.076 -28.289 1.00 86.94 279 PRO A CA 1
ATOM 2302 C C . PRO A 1 279 ? 10.934 10.211 -28.712 1.00 86.94 279 PRO A C 1
ATOM 2304 O O . PRO A 1 279 ? 11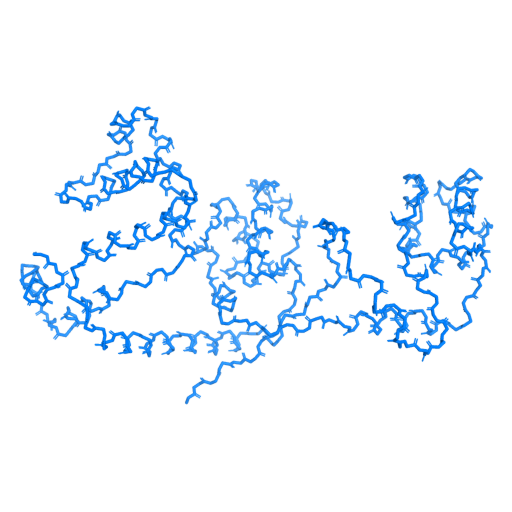.331 11.373 -28.829 1.00 86.94 279 PRO A O 1
ATOM 2307 N N . LYS A 1 280 ? 9.658 9.885 -28.925 1.00 90.88 280 LYS A N 1
ATOM 2308 C CA . LYS A 1 280 ? 8.649 10.838 -29.415 1.00 90.88 280 LYS A CA 1
ATOM 2309 C C . LYS A 1 280 ? 8.013 11.607 -28.262 1.00 90.88 280 LYS A C 1
ATOM 2311 O O . LYS A 1 280 ? 7.891 11.111 -27.140 1.00 90.88 280 LYS A O 1
ATOM 2316 N N . THR A 1 281 ? 7.577 12.838 -28.524 1.00 92.12 281 THR A N 1
ATOM 2317 C CA . THR A 1 281 ? 6.861 13.651 -27.529 1.00 92.12 281 THR A CA 1
ATOM 2318 C C . THR A 1 281 ? 5.424 13.155 -27.339 1.00 92.12 281 THR A C 1
ATOM 2320 O O . THR A 1 281 ? 4.843 12.522 -28.221 1.00 92.12 281 THR A O 1
ATOM 2323 N N . LEU A 1 282 ? 4.809 13.488 -26.197 1.00 90.75 282 LEU A N 1
ATOM 2324 C CA . LEU A 1 282 ? 3.393 13.184 -25.927 1.00 90.75 282 LEU A CA 1
ATOM 2325 C C . LEU A 1 282 ? 2.452 13.753 -26.999 1.00 90.75 282 LEU A C 1
ATOM 2327 O O . LEU A 1 282 ? 1.383 13.201 -27.241 1.00 90.75 282 LEU A O 1
ATOM 2331 N N . GLU A 1 283 ? 2.847 14.864 -27.617 1.00 87.88 283 GLU A N 1
ATOM 2332 C CA . GLU A 1 283 ? 2.089 15.552 -28.656 1.00 87.88 283 GLU A CA 1
ATOM 2333 C C . GLU A 1 283 ? 2.140 14.799 -29.988 1.00 87.88 283 GLU A C 1
ATOM 2335 O O . GLU A 1 283 ? 1.088 14.506 -30.550 1.00 87.88 283 GLU A O 1
ATOM 2340 N N . ILE A 1 284 ? 3.333 14.371 -30.419 1.00 91.12 284 ILE A N 1
ATOM 2341 C CA . ILE A 1 284 ? 3.522 13.541 -31.622 1.00 91.12 284 ILE A CA 1
ATOM 2342 C C . ILE A 1 284 ? 2.755 12.218 -31.489 1.00 91.12 284 ILE A C 1
ATOM 2344 O O . ILE A 1 284 ? 2.066 11.779 -32.410 1.00 91.12 284 ILE A O 1
ATOM 2348 N N . ILE A 1 285 ? 2.834 11.585 -30.317 1.00 90.75 285 ILE A N 1
ATOM 2349 C CA . ILE A 1 285 ? 2.128 10.328 -30.044 1.00 90.75 285 ILE A CA 1
ATOM 2350 C C . ILE A 1 285 ? 0.612 10.560 -29.993 1.00 90.75 285 ILE A C 1
ATOM 2352 O O . ILE A 1 285 ? -0.156 9.766 -30.535 1.00 90.75 285 ILE A O 1
ATOM 2356 N N . GLY A 1 286 ? 0.169 11.655 -29.372 1.00 89.62 286 GLY A N 1
ATOM 2357 C CA . GLY A 1 286 ? -1.241 12.032 -29.317 1.00 89.62 286 GLY A CA 1
ATOM 2358 C C . GLY A 1 286 ? -1.845 12.210 -30.709 1.00 89.62 286 GLY A C 1
ATOM 2359 O O . GLY A 1 286 ? -2.891 11.629 -30.996 1.00 89.62 286 GLY A O 1
ATOM 2360 N N . GLN A 1 287 ? -1.141 12.916 -31.599 1.00 90.88 287 GLN A N 1
ATOM 2361 C CA . GLN A 1 287 ? -1.531 13.076 -33.002 1.00 90.88 287 GLN A CA 1
ATOM 2362 C C . GLN A 1 287 ? -1.645 11.722 -33.715 1.00 90.88 287 GLN A C 1
ATOM 2364 O O . GLN A 1 287 ? -2.681 11.439 -34.314 1.00 90.88 287 GLN A O 1
ATOM 2369 N N . LYS A 1 288 ? -0.637 10.847 -33.577 1.00 90.31 288 LYS A N 1
ATOM 2370 C CA . LYS A 1 288 ? -0.632 9.504 -34.189 1.00 90.31 288 LYS A CA 1
ATOM 2371 C C . LYS A 1 288 ? -1.847 8.663 -33.790 1.00 90.31 288 LYS A C 1
ATOM 2373 O O . LYS A 1 288 ? -2.412 7.957 -34.617 1.00 90.31 288 LYS A O 1
ATOM 2378 N N . PHE A 1 289 ? -2.253 8.733 -32.526 1.00 85.25 289 PHE A N 1
ATOM 2379 C CA . PHE A 1 289 ? -3.363 7.942 -31.998 1.00 85.25 289 PHE A CA 1
ATOM 2380 C C . PHE A 1 289 ? -4.692 8.704 -31.936 1.00 85.25 289 PHE A C 1
ATOM 2382 O O . PHE A 1 289 ? -5.641 8.187 -31.349 1.00 85.25 289 PHE A O 1
ATOM 2389 N N . ASN A 1 290 ? -4.783 9.906 -32.509 1.00 85.94 290 ASN A N 1
ATOM 2390 C CA . ASN A 1 290 ? -5.963 10.770 -32.444 1.00 85.94 290 ASN A CA 1
ATOM 2391 C C . ASN A 1 290 ? -6.507 10.953 -31.008 1.00 85.94 290 ASN A C 1
ATOM 2393 O O . ASN A 1 290 ? -7.688 10.750 -30.722 1.00 85.94 290 ASN A O 1
ATOM 2397 N N . VAL A 1 291 ? -5.613 11.262 -30.068 1.00 85.25 291 VAL A N 1
ATOM 2398 C CA . VAL A 1 291 ? -5.931 11.527 -28.657 1.00 85.25 291 VAL A CA 1
ATOM 2399 C C . VAL A 1 291 ? -5.111 12.704 -28.135 1.00 85.25 291 VAL A C 1
ATOM 2401 O O . VAL A 1 291 ? -4.067 13.057 -28.673 1.00 85.25 291 VAL A O 1
ATOM 2404 N N . THR A 1 292 ? -5.559 13.325 -27.047 1.00 87.12 292 THR A N 1
ATOM 2405 C CA . THR A 1 292 ? -4.837 14.462 -26.462 1.00 87.12 292 THR A CA 1
ATOM 2406 C C . THR A 1 292 ? -3.504 14.034 -25.838 1.00 87.12 292 THR A C 1
ATOM 2408 O O . THR A 1 292 ? -3.370 12.921 -25.321 1.00 87.12 292 THR A O 1
ATOM 2411 N N . ARG A 1 293 ? -2.531 14.957 -25.782 1.00 88.62 293 ARG A N 1
ATOM 2412 C CA . ARG A 1 293 ? -1.261 14.754 -25.051 1.00 88.62 293 ARG A CA 1
ATOM 2413 C C . ARG A 1 293 ? -1.483 14.323 -23.595 1.00 88.62 293 ARG A C 1
ATOM 2415 O O . ARG A 1 293 ? -0.739 13.509 -23.057 1.00 88.62 293 ARG A O 1
ATOM 2422 N N . GLU A 1 294 ? -2.545 14.839 -22.972 1.00 72.56 294 GLU A N 1
ATOM 2423 C CA . GLU A 1 294 ? -2.922 14.512 -21.597 1.00 72.56 294 GLU A CA 1
ATOM 2424 C C . GLU A 1 294 ? -3.431 13.071 -21.481 1.00 72.56 294 GLU A C 1
ATOM 2426 O O . GLU A 1 294 ? -3.103 12.375 -20.522 1.00 72.56 294 GLU A O 1
ATOM 2431 N N . ARG A 1 295 ? -4.158 12.569 -22.488 1.00 75.56 295 ARG A N 1
ATOM 2432 C CA . ARG A 1 295 ? -4.566 11.163 -22.529 1.00 75.56 295 ARG A CA 1
ATOM 2433 C C . ARG A 1 295 ? -3.359 10.230 -22.636 1.00 75.56 295 ARG A C 1
ATOM 2435 O O . ARG A 1 295 ? -3.338 9.216 -21.941 1.00 75.56 295 ARG A O 1
ATOM 2442 N N . ILE A 1 296 ? -2.351 10.585 -23.436 1.00 84.56 296 ILE A N 1
ATOM 2443 C CA . ILE A 1 296 ? -1.090 9.827 -23.513 1.00 84.56 296 ILE A CA 1
ATOM 2444 C C . ILE A 1 296 ? -0.372 9.839 -22.159 1.00 84.56 296 ILE A C 1
ATOM 2446 O O . ILE A 1 296 ? -0.019 8.777 -21.652 1.00 84.56 296 ILE A O 1
ATOM 2450 N N . ARG A 1 297 ? -0.253 11.008 -21.516 1.00 83.06 297 ARG A N 1
ATOM 2451 C CA . ARG A 1 297 ? 0.356 11.143 -20.180 1.00 83.06 297 ARG A CA 1
ATOM 2452 C C . ARG A 1 297 ? -0.335 10.269 -19.129 1.00 83.06 297 ARG A C 1
ATOM 2454 O O . ARG A 1 297 ? 0.319 9.647 -18.296 1.00 83.06 297 ARG A O 1
ATOM 2461 N N . GLN A 1 298 ? -1.666 10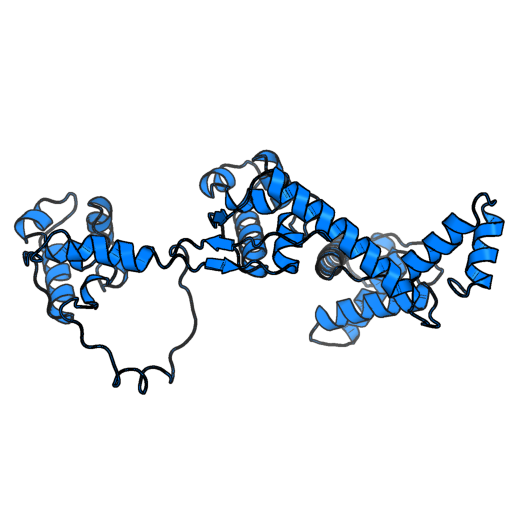.211 -19.152 1.00 76.12 298 GLN A N 1
ATOM 2462 C CA . GLN A 1 298 ? -2.440 9.372 -18.234 1.00 76.12 298 GLN A CA 1
ATOM 2463 C C . GLN A 1 298 ? -2.193 7.879 -18.466 1.00 76.12 298 GLN A C 1
ATOM 2465 O O . GLN A 1 298 ? -2.050 7.135 -17.495 1.00 76.12 298 GLN A O 1
ATOM 2470 N N . ILE A 1 299 ? -2.135 7.441 -19.729 1.00 76.25 299 ILE A N 1
ATOM 2471 C CA . ILE A 1 299 ? -1.802 6.055 -20.093 1.00 76.25 299 ILE A CA 1
ATOM 2472 C C . ILE A 1 299 ? -0.393 5.713 -19.594 1.00 76.25 299 ILE A C 1
ATOM 2474 O O . ILE A 1 299 ? -0.215 4.685 -18.940 1.00 76.25 299 ILE A O 1
ATOM 2478 N N . GLU A 1 300 ? 0.571 6.609 -19.821 1.00 77.06 300 GLU A N 1
ATOM 2479 C CA . GLU A 1 300 ? 1.958 6.455 -19.384 1.00 77.06 300 GLU A CA 1
ATOM 2480 C C . GLU A 1 300 ? 2.060 6.295 -17.862 1.00 77.06 300 GLU A C 1
ATOM 2482 O O . GLU A 1 300 ? 2.588 5.300 -17.368 1.00 77.06 300 GLU A O 1
ATOM 2487 N N . LEU A 1 301 ? 1.481 7.226 -17.098 1.00 74.62 301 LEU A N 1
ATOM 2488 C CA . LEU A 1 301 ? 1.519 7.174 -15.636 1.00 74.62 301 LEU A CA 1
ATOM 2489 C C . LEU A 1 301 ? 0.845 5.925 -15.075 1.00 74.62 301 LEU A C 1
ATOM 2491 O O . LEU A 1 301 ? 1.339 5.334 -14.113 1.00 74.62 301 LEU A O 1
ATOM 2495 N N . LYS A 1 302 ? -0.289 5.520 -15.654 1.00 67.44 302 LYS A N 1
ATOM 2496 C CA . LYS A 1 302 ? -1.031 4.349 -15.188 1.00 67.44 302 LYS A CA 1
ATOM 2497 C C . LYS A 1 302 ? -0.235 3.065 -15.424 1.00 67.44 302 LYS A C 1
ATOM 2499 O O . LYS A 1 302 ? -0.173 2.221 -14.532 1.00 67.44 302 LYS A O 1
ATOM 2504 N N . PHE A 1 303 ? 0.407 2.938 -16.582 1.00 70.69 303 PHE A N 1
ATOM 2505 C CA . PHE A 1 303 ? 1.226 1.775 -16.906 1.00 70.69 303 PHE A CA 1
ATOM 2506 C C . PHE A 1 303 ? 2.551 1.757 -16.133 1.00 70.69 303 PHE A C 1
ATOM 2508 O O . PHE A 1 303 ? 2.912 0.721 -15.585 1.00 70.69 303 PHE A O 1
ATOM 2515 N N . ALA A 1 304 ? 3.227 2.900 -15.972 1.00 70.56 304 ALA A N 1
ATOM 2516 C CA . ALA A 1 304 ? 4.456 3.009 -15.180 1.00 70.56 304 ALA A CA 1
ATOM 2517 C C . ALA A 1 304 ? 4.240 2.642 -13.699 1.00 70.56 304 ALA A C 1
ATOM 2519 O O . ALA A 1 304 ? 5.065 1.955 -13.097 1.00 70.56 304 ALA A O 1
ATOM 2520 N N . ARG A 1 305 ? 3.104 3.041 -13.104 1.00 66.06 305 ARG A N 1
ATOM 2521 C CA . ARG A 1 305 ? 2.713 2.597 -11.751 1.00 66.06 305 ARG A CA 1
ATOM 2522 C C . ARG A 1 305 ? 2.519 1.086 -11.673 1.00 66.06 305 ARG A C 1
ATOM 2524 O O . ARG A 1 305 ? 2.864 0.486 -10.659 1.00 66.06 305 ARG A O 1
ATOM 2531 N N . HIS A 1 306 ? 1.983 0.482 -12.731 1.00 60.88 306 HIS A N 1
ATOM 2532 C CA . HIS A 1 306 ? 1.798 -0.961 -12.800 1.00 60.88 306 HIS A CA 1
ATOM 2533 C C . HIS A 1 306 ? 3.137 -1.685 -12.980 1.00 60.88 306 HIS A C 1
ATOM 2535 O O . HIS A 1 306 ? 3.404 -2.606 -12.226 1.00 60.88 306 HIS A O 1
ATOM 2541 N N . LEU A 1 307 ? 4.030 -1.224 -13.863 1.00 64.88 307 LEU A N 1
ATOM 2542 C CA . LEU A 1 307 ? 5.401 -1.747 -13.990 1.00 64.88 307 LEU A CA 1
ATOM 2543 C C . LEU A 1 307 ? 6.141 -1.747 -12.643 1.00 64.88 307 LEU A C 1
ATOM 2545 O O . LEU A 1 307 ? 6.739 -2.752 -12.264 1.00 64.88 307 LEU A O 1
ATOM 2549 N N . LYS A 1 308 ? 6.023 -0.658 -11.869 1.00 64.62 308 LYS A N 1
ATOM 2550 C CA . LYS A 1 308 ? 6.591 -0.557 -10.513 1.00 64.62 308 LYS A CA 1
ATOM 2551 C C . LYS A 1 308 ? 6.015 -1.571 -9.514 1.00 64.62 308 LYS A C 1
ATOM 2553 O O . LYS A 1 308 ? 6.666 -1.823 -8.505 1.00 64.62 308 LYS A O 1
ATOM 2558 N N . LYS A 1 309 ? 4.820 -2.126 -9.758 1.00 58.06 309 LYS A N 1
ATOM 2559 C CA . LYS A 1 309 ? 4.169 -3.117 -8.880 1.00 58.06 309 LYS A CA 1
ATOM 2560 C C . LYS A 1 309 ? 4.769 -4.522 -9.023 1.00 58.06 309 LYS A C 1
ATOM 2562 O O . LYS A 1 309 ? 4.709 -5.273 -8.062 1.00 58.06 309 LYS A O 1
ATOM 2567 N N . TYR A 1 310 ? 5.342 -4.881 -10.175 1.00 56.16 310 TYR A N 1
ATOM 2568 C CA . TYR A 1 310 ? 5.754 -6.268 -10.453 1.00 56.16 310 TYR A CA 1
ATOM 2569 C C . TYR A 1 310 ? 7.240 -6.562 -10.230 1.00 56.16 310 TYR A C 1
ATOM 2571 O O . TYR A 1 310 ? 7.638 -7.680 -10.536 1.00 56.16 310 TYR A O 1
ATOM 2579 N N . GLU A 1 311 ? 8.040 -5.597 -9.741 1.00 54.44 311 GLU A N 1
ATOM 2580 C CA . GLU A 1 311 ? 9.503 -5.727 -9.550 1.00 54.44 311 GLU A CA 1
ATOM 2581 C C . GLU A 1 311 ? 10.145 -6.621 -10.621 1.00 54.44 311 GLU A C 1
ATOM 2583 O O . GLU A 1 311 ? 10.754 -7.641 -10.314 1.00 54.44 311 GLU A O 1
ATOM 2588 N N . LEU A 1 312 ? 9.910 -6.295 -11.898 1.00 60.72 312 LEU A N 1
ATOM 2589 C CA . LEU A 1 312 ? 10.238 -7.195 -13.001 1.00 60.72 312 LEU A CA 1
ATOM 2590 C C . LEU A 1 312 ? 11.756 -7.374 -13.046 1.00 60.72 312 LEU A C 1
ATOM 2592 O O . LEU A 1 312 ? 12.464 -6.407 -13.352 1.00 60.72 312 LEU A O 1
ATOM 2596 N N . PRO A 1 313 ? 12.280 -8.571 -12.727 1.00 60.62 313 PRO A N 1
ATOM 2597 C CA . PRO A 1 313 ? 13.707 -8.779 -12.790 1.00 60.62 313 PRO A CA 1
ATOM 2598 C C . PRO A 1 313 ? 14.112 -8.648 -14.258 1.00 60.62 313 PRO A C 1
ATOM 2600 O O . PRO A 1 313 ? 13.530 -9.293 -15.132 1.00 60.62 313 PRO A O 1
ATOM 2603 N N . LEU A 1 314 ? 15.132 -7.829 -14.516 1.00 70.12 314 LEU A N 1
ATOM 2604 C CA . LEU A 1 314 ? 15.820 -7.736 -15.804 1.00 70.12 314 LEU A CA 1
ATOM 2605 C C . LEU A 1 314 ? 17.213 -8.378 -15.663 1.00 70.12 314 LEU A C 1
ATOM 2607 O O . LEU A 1 314 ? 18.209 -7.653 -15.575 1.00 70.12 314 LEU A O 1
ATOM 2611 N N . PRO A 1 315 ? 17.314 -9.727 -15.618 1.00 69.88 315 PRO A N 1
ATOM 2612 C CA . PRO A 1 315 ? 18.584 -10.455 -15.541 1.00 69.88 315 PRO A CA 1
ATOM 2613 C C . PRO A 1 315 ? 19.642 -9.970 -16.529 1.00 69.88 315 PRO A C 1
ATOM 2615 O O . PRO A 1 315 ? 20.830 -9.934 -16.216 1.00 69.88 315 PRO A O 1
ATOM 2618 N N . ILE A 1 316 ? 19.208 -9.559 -17.720 1.00 74.56 316 ILE A N 1
ATOM 2619 C CA . ILE A 1 316 ? 20.106 -9.110 -18.776 1.00 74.56 316 ILE A CA 1
ATOM 2620 C C . ILE A 1 316 ? 20.850 -7.818 -18.432 1.00 74.56 316 ILE A C 1
ATOM 2622 O O . ILE A 1 316 ? 22.027 -7.700 -18.756 1.00 74.56 316 ILE A O 1
ATOM 2626 N N . LEU A 1 317 ? 20.226 -6.889 -17.699 1.00 74.56 317 LEU A N 1
ATOM 2627 C CA . LEU A 1 317 ? 20.886 -5.655 -17.258 1.00 74.56 317 LEU A CA 1
ATOM 2628 C C . LEU A 1 317 ? 21.930 -5.934 -16.174 1.00 74.56 317 LEU A C 1
ATOM 2630 O O . LEU A 1 317 ? 22.964 -5.274 -16.113 1.00 74.56 317 LEU A O 1
ATOM 2634 N N . VAL A 1 318 ? 21.685 -6.949 -15.345 1.00 72.38 318 VAL A N 1
ATOM 2635 C CA . VAL A 1 318 ? 22.647 -7.439 -14.348 1.00 72.38 318 VAL A CA 1
ATOM 2636 C C . VAL A 1 318 ? 23.845 -8.088 -15.040 1.00 72.38 318 VAL A C 1
ATOM 2638 O O . VAL A 1 318 ? 24.990 -7.871 -14.648 1.00 72.38 318 VAL A O 1
ATOM 2641 N N . ARG A 1 319 ? 23.598 -8.868 -16.097 1.00 74.25 319 ARG A N 1
ATOM 2642 C CA . ARG A 1 319 ? 24.657 -9.455 -16.923 1.00 74.25 319 ARG A CA 1
ATOM 2643 C C . ARG A 1 319 ? 25.475 -8.369 -17.628 1.00 74.25 319 ARG A C 1
ATOM 2645 O O . ARG A 1 319 ? 26.702 -8.401 -17.561 1.00 74.25 319 ARG A O 1
ATOM 2652 N N . ALA A 1 320 ? 24.803 -7.394 -18.239 1.00 76.81 320 ALA A N 1
ATOM 2653 C CA . ALA A 1 320 ? 25.428 -6.258 -18.909 1.00 76.81 320 ALA A CA 1
ATOM 2654 C C . ALA A 1 320 ? 26.320 -5.457 -17.950 1.00 76.81 320 ALA A C 1
ATOM 2656 O O . ALA A 1 320 ? 27.484 -5.211 -18.257 1.00 76.81 320 ALA A O 1
ATOM 2657 N N . SER A 1 321 ? 25.813 -5.114 -16.759 1.00 75.88 321 SER A N 1
ATOM 2658 C CA . SER A 1 321 ? 26.573 -4.345 -15.769 1.00 75.88 321 SER A CA 1
ATOM 2659 C C . SER A 1 321 ? 27.811 -5.090 -15.271 1.00 75.88 321 SER A C 1
ATOM 2661 O O . SER A 1 321 ? 28.864 -4.473 -15.150 1.00 75.88 321 SER A O 1
ATOM 2663 N N . LYS A 1 322 ? 27.741 -6.414 -15.064 1.00 73.81 322 LYS A N 1
ATOM 2664 C CA . LYS A 1 322 ? 28.914 -7.237 -14.715 1.00 73.81 322 LYS A CA 1
ATOM 2665 C C . LYS A 1 322 ? 29.965 -7.238 -15.829 1.00 73.81 322 LYS A C 1
ATOM 2667 O O . LYS A 1 322 ? 31.144 -7.056 -15.540 1.00 73.81 322 LYS A O 1
ATOM 2672 N N . ILE A 1 323 ? 29.555 -7.409 -17.089 1.00 76.94 323 ILE A N 1
ATOM 2673 C CA . ILE A 1 323 ? 30.469 -7.356 -18.246 1.00 76.94 323 ILE A CA 1
ATOM 2674 C C . ILE A 1 323 ? 31.169 -5.999 -18.310 1.00 76.94 323 ILE A C 1
ATOM 2676 O O . ILE A 1 323 ? 32.384 -5.949 -18.480 1.00 76.94 323 ILE A O 1
ATOM 2680 N N . ILE A 1 324 ? 30.399 -4.922 -18.145 1.00 78.50 324 ILE A N 1
ATOM 2681 C CA . ILE A 1 324 ? 30.903 -3.551 -18.126 1.00 78.50 324 ILE A CA 1
ATOM 2682 C C . ILE A 1 324 ? 31.918 -3.391 -16.995 1.00 78.50 324 ILE A C 1
ATOM 2684 O O . ILE A 1 324 ? 33.073 -3.089 -17.263 1.00 78.50 324 ILE A O 1
ATOM 2688 N N . ILE A 1 325 ? 31.527 -3.668 -15.749 1.00 79.62 325 ILE A N 1
ATOM 2689 C CA . ILE A 1 325 ? 32.384 -3.488 -14.568 1.00 79.62 325 ILE A CA 1
ATOM 2690 C C . ILE A 1 325 ? 33.686 -4.287 -14.693 1.00 79.62 325 ILE A C 1
ATOM 2692 O O . ILE A 1 325 ? 34.751 -3.755 -14.399 1.00 79.62 325 ILE A O 1
ATOM 2696 N N . ASN A 1 326 ? 33.620 -5.529 -15.177 1.00 77.94 326 ASN A N 1
ATOM 2697 C CA . ASN A 1 326 ? 34.797 -6.386 -15.331 1.00 77.94 326 ASN A CA 1
ATOM 2698 C C . ASN A 1 326 ? 35.742 -5.941 -16.455 1.00 77.94 326 ASN A C 1
ATOM 2700 O O . ASN A 1 326 ? 36.900 -6.351 -16.458 1.00 77.94 326 ASN A O 1
ATOM 2704 N N . LYS A 1 327 ? 35.255 -5.162 -17.427 1.00 78.75 327 LYS A N 1
ATOM 2705 C CA . LYS A 1 327 ? 36.048 -4.678 -18.565 1.00 78.75 327 LYS A CA 1
ATOM 2706 C C . LYS A 1 327 ? 36.443 -3.206 -18.434 1.00 78.75 327 LYS A C 1
ATOM 2708 O O . LYS A 1 327 ? 37.107 -2.695 -19.328 1.00 78.75 327 LYS A O 1
ATOM 2713 N N . LEU A 1 328 ? 36.054 -2.526 -17.351 1.00 79.25 328 LEU A N 1
ATOM 2714 C CA . LEU A 1 328 ? 36.491 -1.157 -17.085 1.00 79.25 328 LEU A CA 1
ATOM 2715 C C . LEU A 1 328 ? 38.014 -1.094 -16.841 1.00 79.25 328 LEU A C 1
ATOM 2717 O O . LEU A 1 328 ? 38.562 -1.993 -16.198 1.00 79.25 328 LEU A O 1
ATOM 2721 N N . PRO A 1 329 ? 38.684 -0.001 -17.257 1.00 78.06 329 PRO A N 1
ATOM 2722 C CA . PRO A 1 329 ? 38.140 1.140 -18.003 1.00 78.06 329 PRO A CA 1
ATOM 2723 C C . PRO A 1 329 ? 38.072 0.875 -19.521 1.00 78.06 329 PRO A C 1
ATOM 2725 O O . PRO A 1 329 ? 38.933 0.195 -20.066 1.00 78.06 329 PRO A O 1
ATOM 2728 N N . PHE A 1 330 ? 37.086 1.456 -20.209 1.00 77.88 330 PHE A N 1
ATOM 2729 C CA . PHE A 1 330 ? 36.959 1.422 -21.674 1.00 77.88 330 PHE A CA 1
ATOM 2730 C C . PHE A 1 330 ? 36.375 2.745 -22.199 1.00 77.88 330 PHE A C 1
ATOM 2732 O O . PHE A 1 330 ? 35.711 3.476 -21.458 1.00 77.88 330 PHE A O 1
ATOM 2739 N N . PHE A 1 331 ? 36.599 3.056 -23.474 1.00 78.12 331 PHE A N 1
ATOM 2740 C CA . PHE A 1 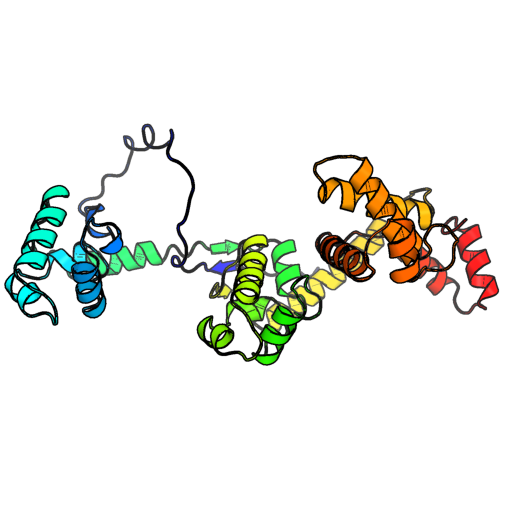331 ? 36.016 4.209 -24.165 1.00 78.12 331 PHE A CA 1
ATOM 2741 C C . PHE A 1 331 ? 34.584 3.916 -24.653 1.00 78.12 331 PHE A C 1
ATOM 2743 O O . PHE A 1 331 ? 34.217 2.771 -24.898 1.00 78.12 331 PHE A O 1
ATOM 2750 N N . GLU A 1 332 ? 33.761 4.951 -24.853 1.00 62.19 332 GLU A N 1
ATOM 2751 C CA . GLU A 1 332 ? 32.331 4.820 -25.212 1.00 62.19 332 GLU A CA 1
ATOM 2752 C C . GLU A 1 332 ? 32.072 3.897 -26.420 1.00 62.19 332 GLU A C 1
ATOM 2754 O O . GLU A 1 332 ? 31.140 3.093 -26.408 1.00 6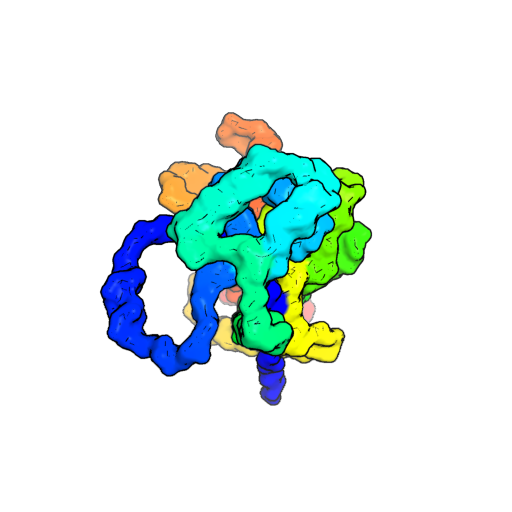2.19 332 GLU A O 1
ATOM 2759 N N . LYS A 1 333 ? 32.940 3.937 -27.439 1.00 71.00 333 LYS A N 1
ATOM 2760 C CA . LYS A 1 333 ? 32.837 3.066 -28.624 1.00 71.00 333 LYS A CA 1
ATOM 2761 C C . LYS A 1 333 ? 33.132 1.593 -28.320 1.00 71.00 333 LYS A C 1
ATOM 2763 O O . LYS A 1 333 ? 32.489 0.714 -28.884 1.00 71.00 333 LYS A O 1
ATOM 2768 N N . GLU A 1 334 ? 34.051 1.327 -27.396 1.00 77.69 334 GLU A N 1
ATOM 2769 C CA . GLU A 1 334 ? 34.444 -0.029 -26.993 1.00 77.69 334 GLU A CA 1
ATOM 2770 C C . GLU A 1 334 ? 33.323 -0.714 -26.199 1.00 77.69 334 GLU A C 1
ATOM 2772 O O . GLU A 1 334 ? 33.151 -1.928 -26.281 1.00 77.69 334 GLU A O 1
ATOM 2777 N N . MET A 1 335 ? 32.497 0.064 -25.491 1.00 77.38 335 MET A N 1
ATOM 2778 C CA . MET A 1 335 ? 31.335 -0.440 -24.757 1.00 77.38 335 MET A CA 1
ATOM 2779 C C . MET A 1 335 ? 30.349 -1.178 -25.665 1.00 77.38 335 MET A C 1
ATOM 2781 O O . MET A 1 335 ? 29.916 -2.285 -25.345 1.00 77.38 335 MET A O 1
ATOM 2785 N N . SER A 1 336 ? 29.989 -0.566 -26.797 1.00 78.50 33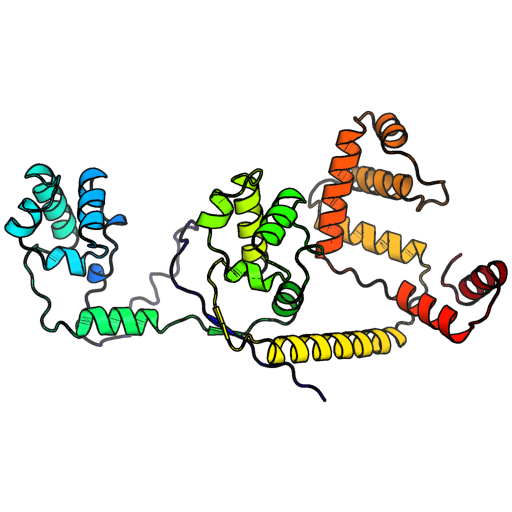6 SER A N 1
ATOM 2786 C CA . SER A 1 336 ? 29.014 -1.141 -27.727 1.00 78.50 336 SER A CA 1
ATOM 2787 C C . SER A 1 336 ? 29.549 -2.436 -28.340 1.00 78.50 336 SER A C 1
ATOM 2789 O O . SER A 1 336 ? 28.849 -3.447 -28.353 1.00 78.50 336 SER A O 1
ATOM 2791 N N . GLU A 1 337 ? 30.821 -2.458 -28.743 1.00 80.94 337 GLU A N 1
ATOM 2792 C CA . GLU A 1 337 ? 31.472 -3.665 -29.265 1.00 80.94 337 GLU A CA 1
ATOM 2793 C C . GLU A 1 337 ? 31.542 -4.790 -28.225 1.00 80.94 337 GLU A C 1
ATOM 2795 O O . GLU A 1 337 ? 31.264 -5.952 -28.533 1.00 80.94 337 GLU A O 1
ATOM 2800 N N . ILE A 1 338 ? 31.858 -4.448 -26.972 1.00 81.75 338 ILE A N 1
ATOM 2801 C CA . ILE A 1 338 ? 31.874 -5.384 -25.846 1.00 81.75 338 ILE A CA 1
ATOM 2802 C C . ILE A 1 338 ? 30.494 -6.015 -25.642 1.00 81.75 338 ILE A C 1
ATOM 2804 O O . ILE A 1 338 ? 30.401 -7.231 -25.475 1.00 81.75 338 ILE A O 1
ATOM 2808 N N . LEU A 1 339 ? 29.429 -5.212 -25.647 1.00 81.06 339 LEU A N 1
ATOM 2809 C CA . LEU A 1 339 ? 28.069 -5.694 -25.411 1.00 81.06 339 LEU A CA 1
ATOM 2810 C C . LEU A 1 339 ? 27.528 -6.513 -26.596 1.00 81.06 339 LEU A C 1
ATOM 2812 O O . LEU A 1 339 ? 26.887 -7.539 -26.360 1.00 81.06 339 LEU A O 1
ATOM 2816 N N . LYS A 1 340 ? 27.849 -6.137 -27.844 1.00 82.38 340 LYS A N 1
ATOM 2817 C CA . LYS A 1 340 ? 27.532 -6.922 -29.055 1.00 82.38 340 LYS A CA 1
ATOM 2818 C C . LYS A 1 340 ? 28.222 -8.286 -29.043 1.00 82.38 340 LYS A C 1
ATOM 2820 O O . LYS A 1 340 ? 27.584 -9.318 -29.235 1.00 82.38 340 LYS A O 1
ATOM 2825 N N . LYS A 1 341 ? 29.526 -8.323 -28.734 1.00 82.44 341 LYS A N 1
ATOM 2826 C CA . LYS A 1 341 ? 30.317 -9.569 -28.670 1.00 82.44 341 LYS A CA 1
ATOM 2827 C C . LYS A 1 341 ? 29.765 -10.564 -27.646 1.00 82.44 341 LYS A C 1
ATOM 2829 O O . LYS A 1 341 ? 29.817 -11.772 -27.863 1.00 82.44 341 LYS A O 1
ATOM 2834 N N . GLU A 1 342 ? 29.222 -10.059 -26.544 1.00 79.56 342 GLU A N 1
ATOM 2835 C CA . GLU A 1 342 ? 28.622 -10.865 -25.476 1.00 79.56 342 GLU A CA 1
ATOM 2836 C C . GLU A 1 342 ? 27.131 -11.180 -25.721 1.00 79.56 342 GLU A C 1
ATOM 2838 O O . GLU A 1 342 ? 26.483 -11.779 -24.856 1.00 79.56 342 GLU A O 1
ATOM 2843 N N . LYS A 1 343 ? 26.580 -10.812 -26.891 1.00 78.25 343 LYS A N 1
ATOM 2844 C CA . LYS A 1 343 ? 25.163 -10.978 -27.261 1.00 78.25 343 LYS A CA 1
ATOM 2845 C C . LYS A 1 343 ? 24.202 -10.337 -26.251 1.00 78.25 343 LYS A C 1
ATOM 2847 O O . LYS A 1 343 ? 23.199 -10.934 -25.872 1.00 78.25 343 LYS A O 1
ATOM 2852 N N . ILE A 1 344 ? 24.563 -9.163 -25.736 1.00 75.81 344 ILE A N 1
ATOM 2853 C CA . ILE A 1 344 ? 23.704 -8.369 -24.848 1.00 75.81 344 ILE A CA 1
ATOM 2854 C C . ILE A 1 344 ? 22.804 -7.442 -25.669 1.00 75.81 344 ILE A C 1
ATOM 2856 O O . ILE A 1 344 ? 21.631 -7.289 -25.346 1.00 75.81 344 ILE A O 1
ATOM 2860 N N . ILE A 1 345 ? 23.350 -6.853 -26.729 1.00 74.19 345 ILE A N 1
ATOM 2861 C CA . ILE A 1 345 ? 22.656 -6.007 -27.708 1.00 74.19 345 ILE A CA 1
ATOM 2862 C C . ILE A 1 345 ? 22.932 -6.555 -29.113 1.00 74.19 345 ILE A C 1
ATOM 2864 O O . ILE A 1 345 ? 23.910 -7.293 -29.279 1.00 74.19 345 ILE A O 1
ATOM 2868 N N . GLU A 1 346 ? 22.083 -6.215 -30.084 1.00 71.50 346 GLU A N 1
ATOM 2869 C CA . GLU A 1 346 ? 22.270 -6.572 -31.503 1.00 71.50 346 GLU A CA 1
ATOM 2870 C C . GLU A 1 346 ? 23.489 -5.896 -32.142 1.00 71.50 346 GLU A C 1
ATOM 2872 O O . GLU A 1 346 ? 23.784 -4.716 -31.822 1.00 71.50 346 GLU A O 1
#

Radius of gyration: 29.53 Å; chains: 1; bounding box: 79×52×72 Å

Secondary structure (DSSP, 8-state):
-PPPP--EEE--S-S--------SSTTTSTTS--------GGGG-BGGGS---HHHHHHHHHTT--BHHHHTTS-HHHHHHSTT--HHHHHHHHHHHHHTT--TTPPPS-TTTTHHHHHHHHT---EEEPPHHHHHHHTSBGGGSSS-HHHHHHHHHHT--BGGGGGG--HHHHHHSTT--HHHHHHHHHHHHHTT--TTPEEES-SHHHHHHHHHHHHHHHHHHHHHGGG------HHHHHHHHHHHHHHHH-SS-HHHHHHHHHHHHHHHTTTSSPPPPHHHHHHHTTS-HHHHHHHHHHHHHHHTTTT---HHHHHHHHHHHHH-S--HHHHHHHHHHTTS--